Protein AF-A0A9X0A174-F1 (afdb_monomer)

Mean predicted aligned error: 11.84 Å

Nearest PDB structures (foldseek):
  7rtb-assembly1_R  TM=4.166E-01  e=1.208E+00  Homo sapiens

Solvent-accessible surface area (backbone atoms only — not comparable to full-atom values): 18501 Å² total; per-residue (Å²): 144,81,82,88,67,67,89,50,39,83,70,36,66,64,56,61,76,60,76,81,67,66,92,64,98,69,91,59,95,66,83,61,42,82,34,58,62,57,15,48,52,21,49,54,46,20,55,49,29,51,53,52,31,51,48,39,60,76,61,50,32,51,47,72,57,94,90,41,78,48,75,48,84,65,56,46,41,62,44,53,37,50,22,28,52,37,47,24,53,41,20,51,50,47,19,45,64,37,36,63,60,82,90,82,51,82,68,46,61,60,49,50,53,54,47,53,51,52,49,53,52,36,49,50,49,29,50,45,26,46,35,50,27,45,48,46,45,44,72,44,42,41,61,14,71,66,57,49,50,53,55,52,51,54,70,76,51,75,95,74,72,86,78,58,55,62,59,54,48,50,51,53,52,50,52,56,52,50,56,50,48,52,52,49,54,45,51,50,40,51,52,45,53,53,48,50,61,72,43,64,86,44,75,89,61,47,59,70,50,52,54,49,37,50,52,46,52,51,54,50,51,49,52,38,52,51,42,46,50,56,51,53,69,53,78,51,83,61,23,68,50,73,66,42,36,51,40,50,47,51,22,53,61,41,35,51,59,52,71,53,54,64,65,54,42,38,58,73,73,42,72,85,66,72,56,96,64,72,100,48,49,72,57,46,54,26,49,55,35,42,51,62,19,54,53,34,50,51,49,35,51,52,52,52,44,53,52,51,48,49,53,53,53,51,50,53,55,49,52,52,51,52,49,53,52,53,54,50,54,58,58,62,78,75,111

Foldseek 3Di:
DQDDDCVCVLVCLLVLLDPPPPPDDDPDVVPFFSQVLQLVLLVVLLVVLVVLLVCCVPPQQWFQAPNDTDGDLLSGQVLVSQLSVLSNVLSVLRSCVRRGDDDDDPVRSVVSLVSVLVNLLSLLSNLLSLLVSLLSQCLRFAAAPVRVVVVVVVVVDDDDDDPCVVVVCVSVVVSVVSNVVSVVLSVVLNVLSVVLVVCVVPRVVNVVSVVVSLVSSVVSLVSSVVSLVSLQPRPRPNHQDNLLSVLSNVLSVLLVLQSDRSCCQSRPPDPPDDPPDDSAGVNSVSSSSNNVSSVSVSVSSVSSSVSVNVSVNVVVVVVVVVVVVVVVVVVVVVD

Secondary structure (DSSP, 8-state):
------TTHHHHHHHTT-----SS----S-TT-SSHHHHHHHHHHHHHHHHHHHHHHHHSS-EEETTEEE--TTT--HHHHHHHHHHHHHHHHHHHHHH------THHHHHHHHHHHHHHHHHHHHHHHHHHHHHHIIIIISS-HHHHHHHHHHHHS----TTSHHHHHHHHHHHHHHHHHHHHHHHHHHHHHHHHHHTTT-GGGHHHHHHHHHHHHHHHHHHHHHHHHHHHH---TTSS-HHHHHHHHHHHHHHHHHHS-HHHIIIII-SS---SSSS--HHHHHHHTHHHHHHHHHHHHHHHHHHHHHHHHHHHHHHHHHHHHHHHHHHHTT-

pLDDT: mean 73.86, std 18.65, range [32.16, 97.12]

Organism: NCBI:txid174260

Sequence (335 aa):
MCCTNLSDFVANLHALNGNCSTSGNHTSKLGYLNHPVTSIIYIVTAVLCILLSLVTHFKYNSVTVLNLRVRSNVISNVAWIAYLVVLVLRSTLGAVIYGITQANDRNHQVRLTVYFIADGVLKSLEILCLSLALYHQWRYRSAGFIQQEINSFNSGEYSVSGSEYGVLIARQLMSYKAAALFVTQFILAMLFLTLLEALHVKEKTLEPLYWTYMGLLWTQSITAIVWVILIATNKNEDGPTLVTKLLLVVGVVITLPGDIPSFVWSSCITSHKCIPWYYLTYYDLALFLSIPSVIIFFLVLRTEFLRLDQEAQYSVLGGEVDSLFSIHSQSTEHS

Structure (mmCIF, N/CA/C/O backbone):
data_AF-A0A9X0A174-F1
#
_entry.id   AF-A0A9X0A174-F1
#
loop_
_atom_site.group_PDB
_atom_site.id
_atom_site.type_symbol
_atom_site.label_atom_id
_atom_site.label_alt_id
_atom_site.label_comp_id
_atom_site.label_asym_id
_atom_site.label_entity_id
_atom_site.label_seq_id
_atom_site.pdbx_PDB_ins_code
_atom_site.Cartn_x
_atom_site.Cartn_y
_atom_site.Cartn_z
_atom_site.occupancy
_atom_site.B_iso_or_equiv
_atom_site.auth_seq_id
_atom_site.auth_comp_id
_atom_site.auth_asym_id
_atom_site.auth_atom_id
_atom_site.pdbx_PDB_model_num
ATOM 1 N N . MET A 1 1 ? 4.805 19.149 -23.439 1.00 32.19 1 MET A N 1
ATOM 2 C CA . MET A 1 1 ? 5.375 18.246 -24.461 1.00 32.19 1 MET A CA 1
ATOM 3 C C . MET A 1 1 ? 6.821 17.945 -24.072 1.00 32.19 1 MET A C 1
ATOM 5 O O . MET A 1 1 ? 7.694 18.684 -24.494 1.00 32.19 1 MET A O 1
ATOM 9 N N . CYS A 1 2 ? 7.076 16.946 -23.215 1.00 35.91 2 CYS A N 1
ATOM 10 C CA . CYS A 1 2 ? 8.447 16.573 -22.799 1.00 35.91 2 CYS A CA 1
ATOM 11 C C . CYS A 1 2 ? 8.736 15.058 -22.867 1.00 35.91 2 CYS A C 1
ATOM 13 O O . CYS A 1 2 ? 9.807 14.633 -22.456 1.00 35.91 2 CYS A O 1
ATOM 15 N N . CYS A 1 3 ? 7.826 14.231 -23.391 1.00 43.22 3 CYS A N 1
ATOM 16 C CA . CYS A 1 3 ? 8.009 12.776 -23.457 1.00 43.22 3 CYS A CA 1
ATOM 17 C C . CYS A 1 3 ? 7.463 12.266 -24.795 1.00 43.22 3 CYS A C 1
ATOM 19 O O . CYS A 1 3 ? 6.278 11.975 -24.872 1.00 43.22 3 CYS A O 1
ATOM 21 N N . THR A 1 4 ? 8.266 12.251 -25.864 1.00 40.81 4 THR A N 1
ATOM 22 C CA . THR A 1 4 ? 7.774 11.873 -27.209 1.00 40.81 4 THR A CA 1
ATOM 23 C C . THR A 1 4 ? 8.486 10.687 -27.850 1.00 40.81 4 THR A C 1
ATOM 25 O O . THR A 1 4 ? 8.166 10.376 -28.986 1.00 40.81 4 THR A O 1
ATOM 28 N N . ASN A 1 5 ? 9.422 10.004 -27.181 1.00 42.72 5 ASN A N 1
ATOM 29 C CA . ASN A 1 5 ? 10.023 8.790 -27.745 1.00 42.72 5 ASN A CA 1
ATOM 30 C C . ASN A 1 5 ? 10.115 7.670 -26.709 1.00 42.72 5 ASN A C 1
ATOM 32 O O . ASN A 1 5 ? 11.017 7.634 -25.876 1.00 42.72 5 ASN A O 1
ATOM 36 N N . LEU A 1 6 ? 9.159 6.742 -26.796 1.00 46.31 6 LEU A N 1
ATOM 37 C CA . LEU A 1 6 ? 9.111 5.510 -26.012 1.00 46.31 6 LEU A CA 1
ATOM 38 C C . LEU A 1 6 ? 9.937 4.366 -26.647 1.00 46.31 6 LEU A C 1
ATOM 40 O O . LEU A 1 6 ? 10.131 3.335 -26.020 1.00 46.31 6 LEU A O 1
ATOM 44 N N . SER A 1 7 ? 10.455 4.506 -27.871 1.00 40.47 7 SER A N 1
ATOM 45 C CA . SER A 1 7 ? 11.359 3.500 -28.472 1.00 40.47 7 SER A CA 1
ATOM 46 C C . SER A 1 7 ? 12.681 3.378 -27.700 1.00 40.47 7 SER A C 1
ATOM 48 O O . SER A 1 7 ? 13.276 2.309 -27.605 1.00 40.47 7 SER A O 1
ATOM 50 N N . ASP A 1 8 ? 13.074 4.461 -27.038 1.00 43.66 8 ASP A N 1
ATOM 51 C CA . ASP A 1 8 ? 14.192 4.526 -26.107 1.00 43.66 8 ASP A CA 1
ATOM 52 C C . ASP A 1 8 ? 13.830 4.038 -24.690 1.00 43.66 8 ASP A C 1
ATOM 54 O O . ASP A 1 8 ? 14.698 3.936 -23.837 1.00 43.66 8 ASP A O 1
ATOM 58 N N . PHE A 1 9 ? 12.567 3.722 -24.393 1.00 47.16 9 PHE A N 1
ATOM 59 C CA . PHE A 1 9 ? 12.037 3.552 -23.031 1.00 47.16 9 PHE A CA 1
ATOM 60 C C . PHE A 1 9 ? 12.576 2.339 -22.276 1.00 47.16 9 PHE A C 1
ATOM 62 O O . PHE A 1 9 ? 12.918 2.469 -21.108 1.00 47.16 9 PHE A O 1
ATOM 69 N N . VAL A 1 10 ? 12.691 1.171 -22.914 1.00 44.28 10 VAL A N 1
ATOM 70 C CA . VAL A 1 10 ? 13.229 -0.036 -22.251 1.00 44.28 10 VAL A CA 1
ATOM 71 C C . VAL A 1 10 ? 14.751 0.063 -22.088 1.00 44.28 10 VAL A C 1
ATOM 73 O O . VAL A 1 10 ? 15.296 -0.405 -21.092 1.00 44.28 10 VAL A O 1
ATOM 76 N N . ALA A 1 11 ? 15.435 0.730 -23.024 1.00 38.69 11 ALA A N 1
ATOM 77 C CA . ALA A 1 11 ? 16.868 1.012 -22.935 1.00 38.69 11 ALA A CA 1
ATOM 78 C C . ALA A 1 11 ? 17.185 2.142 -21.928 1.00 38.69 11 ALA A C 1
ATOM 80 O O . ALA A 1 11 ? 18.190 2.075 -21.220 1.00 38.69 11 ALA A O 1
ATOM 81 N N . ASN A 1 12 ? 16.303 3.139 -21.800 1.00 42.62 12 ASN A N 1
ATOM 82 C CA . ASN A 1 12 ? 16.475 4.312 -20.941 1.00 42.62 12 ASN A CA 1
ATOM 83 C C . ASN A 1 12 ? 15.814 4.202 -19.564 1.00 42.62 12 ASN A C 1
ATOM 85 O O . ASN A 1 12 ? 16.166 5.000 -18.700 1.00 42.62 12 ASN A O 1
ATOM 89 N N . LEU A 1 13 ? 14.935 3.225 -19.293 1.00 42.50 13 LEU A N 1
ATOM 90 C CA . LEU A 1 13 ? 14.349 3.030 -17.954 1.00 42.50 13 LEU A CA 1
ATOM 91 C C . LEU A 1 13 ? 15.436 2.874 -16.875 1.00 42.50 13 LEU A C 1
ATOM 93 O O . LEU A 1 13 ? 15.251 3.304 -15.739 1.00 42.50 13 LEU A O 1
ATOM 97 N N . HIS A 1 14 ? 16.580 2.300 -17.264 1.00 43.19 14 HIS A N 1
ATOM 98 C CA . HIS A 1 14 ? 17.775 2.179 -16.431 1.00 43.19 14 HIS A CA 1
ATOM 99 C C . HIS A 1 14 ? 18.831 3.259 -16.702 1.00 43.19 14 HIS A C 1
ATOM 101 O O . HIS A 1 14 ? 19.464 3.716 -15.754 1.00 43.19 14 HIS A O 1
ATOM 107 N N . ALA A 1 15 ? 18.993 3.745 -17.940 1.00 39.00 15 ALA A N 1
ATOM 108 C CA . ALA A 1 15 ? 19.939 4.835 -18.220 1.00 39.00 15 ALA A CA 1
ATOM 109 C C . ALA A 1 15 ? 19.538 6.173 -17.553 1.00 39.00 15 ALA A C 1
ATOM 111 O O . ALA A 1 15 ? 20.398 7.002 -17.251 1.00 39.00 15 ALA A O 1
ATOM 112 N N . LEU A 1 16 ? 18.244 6.378 -17.272 1.00 41.28 16 LEU A N 1
ATOM 113 C CA . LEU A 1 16 ? 17.703 7.606 -16.678 1.00 41.28 16 LEU A CA 1
ATOM 114 C C . LEU A 1 16 ? 17.794 7.675 -15.148 1.00 41.28 16 LEU A C 1
ATOM 116 O O . LEU A 1 16 ? 17.527 8.744 -14.600 1.00 41.28 16 LEU A O 1
ATOM 120 N N . ASN A 1 17 ? 18.200 6.601 -14.458 1.00 42.25 17 ASN A N 1
ATOM 121 C CA . ASN A 1 17 ? 18.399 6.630 -13.001 1.00 42.25 17 ASN A CA 1
ATOM 122 C C . ASN A 1 17 ? 19.854 6.894 -12.575 1.00 42.25 17 ASN A C 1
ATOM 124 O O . ASN A 1 17 ? 20.214 6.710 -11.416 1.00 42.25 17 ASN A O 1
ATOM 128 N N . GLY A 1 18 ? 20.686 7.383 -13.499 1.00 41.22 18 GLY A N 1
ATOM 129 C CA . GLY A 1 18 ? 21.928 8.065 -13.158 1.00 41.22 18 GLY A CA 1
ATOM 130 C C . GLY A 1 18 ? 23.154 7.529 -13.877 1.00 41.22 18 GLY A C 1
ATOM 131 O O . GLY A 1 18 ? 23.887 6.719 -13.330 1.00 41.22 18 GLY A O 1
ATOM 132 N N . ASN A 1 19 ? 23.491 8.144 -15.008 1.00 39.69 19 ASN A N 1
ATOM 133 C CA . ASN A 1 19 ? 24.891 8.471 -15.260 1.00 39.69 19 ASN A CA 1
ATOM 134 C C . ASN A 1 19 ? 25.166 9.878 -14.713 1.00 39.69 19 ASN A C 1
ATOM 136 O O . ASN A 1 19 ? 25.443 10.811 -15.459 1.00 39.69 19 ASN A O 1
ATOM 140 N N . CYS A 1 20 ? 25.157 10.022 -13.384 1.00 44.56 20 CYS A N 1
ATOM 141 C CA . CYS A 1 20 ? 25.969 11.053 -12.728 1.00 44.56 20 CYS A CA 1
ATOM 142 C C . CYS A 1 20 ? 27.412 10.511 -12.598 1.00 44.56 20 CYS A C 1
ATOM 144 O O . CYS A 1 20 ? 28.022 10.581 -11.536 1.00 44.56 20 CYS A O 1
ATOM 146 N N . SER A 1 21 ? 27.946 9.891 -13.659 1.00 37.31 21 SER A N 1
ATOM 147 C CA . SER A 1 21 ? 29.357 9.527 -13.718 1.00 37.31 21 SER A CA 1
ATOM 148 C C . SER A 1 21 ? 30.107 10.810 -14.026 1.00 37.31 21 SER A C 1
ATOM 150 O O . SER A 1 21 ? 30.134 11.265 -15.169 1.00 37.31 21 SER A O 1
ATOM 152 N N . THR A 1 22 ? 30.707 11.417 -13.005 1.00 36.69 22 THR A N 1
ATOM 153 C CA . THR A 1 22 ? 31.782 12.379 -13.226 1.00 36.69 22 THR A CA 1
ATOM 154 C C . THR A 1 22 ? 32.778 11.748 -14.188 1.00 36.69 22 THR A C 1
ATOM 156 O O . THR A 1 22 ? 33.306 10.669 -13.923 1.00 36.69 22 THR A O 1
ATOM 159 N N . SER A 1 23 ? 33.001 12.411 -15.320 1.00 36.34 23 SER A N 1
ATOM 160 C CA . SER A 1 23 ? 34.174 12.216 -16.165 1.00 36.34 23 SER A CA 1
ATOM 161 C C . SER A 1 23 ? 35.418 12.223 -15.271 1.00 36.34 23 SER A C 1
ATOM 163 O O . SER A 1 23 ? 35.882 13.285 -14.863 1.00 36.34 23 SER A O 1
ATOM 165 N N . GLY A 1 24 ? 35.919 11.048 -14.902 1.00 34.34 24 GLY A N 1
ATOM 166 C CA . GLY A 1 24 ? 37.023 10.932 -13.960 1.00 34.34 24 GLY A CA 1
ATOM 167 C C . GLY A 1 24 ? 37.223 9.497 -13.507 1.00 34.34 24 GLY A C 1
ATOM 168 O O . GLY A 1 24 ? 36.526 9.015 -12.621 1.00 34.34 24 GLY A O 1
ATOM 169 N N . ASN A 1 25 ? 38.189 8.835 -14.139 1.00 36.06 25 ASN A N 1
ATOM 170 C CA . ASN A 1 25 ? 38.767 7.544 -13.778 1.00 36.06 25 ASN A CA 1
ATOM 171 C C . ASN A 1 25 ? 38.838 7.298 -12.261 1.00 36.06 25 ASN A C 1
ATOM 173 O O . ASN A 1 25 ? 39.837 7.632 -11.636 1.00 36.06 25 ASN A O 1
ATOM 177 N N . HIS A 1 26 ? 37.846 6.627 -11.682 1.00 33.12 26 HIS A N 1
ATOM 178 C CA . HIS A 1 26 ? 38.022 5.892 -10.434 1.00 33.12 26 HIS A CA 1
ATOM 179 C C . HIS A 1 26 ? 37.164 4.631 -10.455 1.00 33.12 26 HIS A C 1
ATOM 181 O O . HIS A 1 26 ? 36.012 4.598 -10.028 1.00 33.12 26 HIS A O 1
ATOM 187 N N . THR A 1 27 ? 37.787 3.556 -10.933 1.00 38.06 27 THR A N 1
ATOM 188 C CA . THR A 1 27 ? 37.416 2.171 -10.652 1.00 38.06 27 THR A CA 1
ATOM 189 C C . THR A 1 27 ? 37.508 1.930 -9.144 1.00 38.06 27 THR A C 1
ATOM 191 O O . THR A 1 27 ? 38.526 1.458 -8.632 1.00 38.06 27 THR A O 1
ATOM 194 N N . SER A 1 28 ? 36.464 2.289 -8.402 1.00 33.12 28 SER A N 1
ATOM 195 C CA . SER A 1 28 ? 36.278 1.768 -7.053 1.00 33.12 28 SER A CA 1
ATOM 196 C C . SER A 1 28 ? 35.758 0.332 -7.169 1.00 33.12 28 SER A C 1
ATOM 198 O O . SER A 1 28 ? 34.896 0.024 -7.988 1.00 33.12 28 SER A O 1
ATOM 200 N N . LYS A 1 29 ? 36.328 -0.578 -6.371 1.00 34.81 29 LYS A N 1
ATOM 201 C CA . LYS A 1 29 ? 36.049 -2.028 -6.320 1.00 34.81 29 LYS A CA 1
ATOM 202 C C . LYS A 1 29 ? 34.612 -2.395 -5.876 1.00 34.81 29 LYS A C 1
ATOM 204 O O . LYS A 1 29 ? 34.388 -3.495 -5.387 1.00 34.81 29 LYS A O 1
ATOM 209 N N . LEU A 1 30 ? 33.633 -1.514 -6.079 1.00 36.25 30 LEU A N 1
ATOM 210 C CA . LEU A 1 30 ? 32.194 -1.774 -5.960 1.00 36.25 30 LEU A CA 1
ATOM 211 C C . LEU A 1 30 ? 31.569 -2.078 -7.343 1.00 36.25 30 LEU A C 1
ATOM 213 O O . LEU A 1 30 ? 30.409 -1.780 -7.602 1.00 36.25 30 LEU A O 1
ATOM 217 N N . GLY A 1 31 ? 32.365 -2.635 -8.261 1.00 32.16 31 GLY A N 1
ATOM 218 C CA . GLY A 1 31 ? 32.097 -2.724 -9.703 1.00 32.16 31 GLY A CA 1
ATOM 219 C C . GLY A 1 31 ? 31.071 -3.768 -10.162 1.00 32.16 31 GLY A C 1
ATOM 220 O O . GLY A 1 31 ? 31.235 -4.314 -11.247 1.00 32.16 31 GLY A O 1
ATOM 221 N N . TYR A 1 32 ? 30.043 -4.064 -9.363 1.00 42.66 32 TYR A N 1
ATOM 222 C CA . TYR A 1 32 ? 28.965 -4.996 -9.742 1.00 42.66 32 TYR A CA 1
ATOM 223 C C . TYR A 1 32 ? 27.544 -4.431 -9.573 1.00 42.66 32 TYR A C 1
ATOM 225 O O . TYR A 1 32 ? 26.597 -5.053 -10.045 1.00 42.66 32 TYR A O 1
ATOM 233 N N . LEU A 1 33 ? 27.385 -3.267 -8.931 1.00 47.62 33 LEU A N 1
ATOM 234 C CA . LEU A 1 33 ? 26.088 -2.655 -8.628 1.00 47.62 33 LEU A CA 1
ATOM 235 C C . LEU A 1 33 ? 25.933 -1.341 -9.404 1.00 47.62 33 LEU A C 1
ATOM 237 O O . LEU A 1 33 ? 26.646 -0.384 -9.116 1.00 47.62 33 LEU A O 1
ATOM 241 N N . ASN A 1 34 ? 24.992 -1.278 -10.352 1.00 59.12 34 ASN A N 1
ATOM 242 C CA . ASN A 1 34 ? 24.745 -0.065 -11.149 1.00 59.12 34 ASN A CA 1
ATOM 243 C C . ASN A 1 34 ? 24.043 1.042 -10.336 1.00 59.12 34 ASN A C 1
ATOM 245 O O . ASN A 1 34 ? 24.332 2.217 -10.537 1.00 59.12 34 ASN A O 1
ATOM 249 N N . HIS A 1 35 ? 23.184 0.678 -9.372 1.00 70.69 35 HIS A N 1
ATOM 250 C CA . HIS A 1 35 ? 22.508 1.625 -8.472 1.00 70.69 35 HIS A CA 1
ATOM 251 C C . HIS A 1 35 ? 22.541 1.122 -7.017 1.00 70.69 35 HIS A C 1
ATOM 253 O O . HIS A 1 35 ? 21.543 0.600 -6.505 1.00 70.69 35 HIS A O 1
ATOM 259 N N . PRO A 1 36 ? 23.692 1.244 -6.324 1.00 76.62 36 PRO A N 1
ATOM 260 C CA . PRO A 1 36 ? 23.869 0.664 -4.994 1.00 76.62 36 PRO A CA 1
ATOM 261 C C . PRO A 1 36 ? 22.925 1.286 -3.958 1.00 76.62 36 PRO A C 1
ATOM 263 O O . PRO A 1 36 ? 22.399 0.568 -3.114 1.00 76.62 36 PRO A O 1
ATOM 266 N N . VAL A 1 37 ? 22.654 2.593 -4.043 1.00 83.94 37 VAL A N 1
ATOM 267 C CA . VAL A 1 37 ? 21.775 3.304 -3.098 1.00 83.94 37 VAL A CA 1
ATOM 268 C C . VAL A 1 37 ? 20.338 2.792 -3.199 1.00 83.94 37 VAL A C 1
ATOM 270 O O . VAL A 1 37 ? 19.773 2.353 -2.199 1.00 83.94 37 VAL A O 1
ATOM 273 N N . THR A 1 38 ? 19.776 2.765 -4.408 1.00 84.44 38 THR A N 1
ATOM 274 C CA . THR A 1 38 ? 18.419 2.269 -4.667 1.00 84.44 38 THR A CA 1
ATOM 275 C C . THR A 1 38 ? 18.259 0.816 -4.213 1.00 84.44 38 THR A C 1
ATOM 277 O O . THR A 1 38 ? 17.292 0.478 -3.531 1.00 84.44 38 THR A O 1
ATOM 280 N N . SER A 1 39 ? 19.233 -0.047 -4.533 1.00 86.69 39 SER A N 1
ATOM 281 C CA . SER A 1 39 ? 19.221 -1.454 -4.112 1.00 86.69 39 SER A CA 1
ATOM 282 C C . SER A 1 39 ? 19.261 -1.595 -2.583 1.00 86.69 39 SER A C 1
ATOM 284 O O . SER A 1 39 ? 18.473 -2.354 -2.018 1.00 86.69 39 SER A O 1
ATOM 286 N N . ILE A 1 40 ? 20.095 -0.809 -1.888 1.00 89.62 40 ILE A N 1
ATOM 287 C CA . ILE A 1 40 ? 20.158 -0.799 -0.417 1.00 89.62 40 ILE A CA 1
ATOM 288 C C . ILE A 1 40 ? 18.821 -0.364 0.195 1.00 89.62 40 ILE A C 1
ATOM 290 O O . ILE A 1 40 ? 18.356 -1.018 1.129 1.00 89.62 40 ILE A O 1
ATOM 294 N N . ILE A 1 41 ? 18.179 0.689 -0.326 1.00 91.56 41 ILE A N 1
ATOM 295 C CA . ILE A 1 41 ? 16.866 1.150 0.167 1.00 91.56 41 ILE A CA 1
ATOM 296 C C . ILE A 1 41 ? 15.837 0.016 0.075 1.00 91.56 41 ILE A C 1
ATOM 298 O O . ILE A 1 41 ? 15.116 -0.246 1.041 1.00 91.56 41 ILE A O 1
ATOM 302 N N . TYR A 1 42 ? 15.809 -0.706 -1.045 1.00 92.88 42 TYR A N 1
ATOM 303 C CA . TYR A 1 42 ? 14.924 -1.854 -1.224 1.00 92.88 42 TYR A CA 1
ATOM 304 C C . TYR A 1 42 ? 15.241 -3.014 -0.269 1.00 92.88 42 TYR A C 1
ATOM 306 O O . TYR A 1 42 ? 14.321 -3.580 0.322 1.00 92.88 42 TYR A O 1
ATOM 314 N N . ILE A 1 43 ? 16.518 -3.345 -0.051 1.00 93.88 43 ILE A N 1
ATOM 315 C CA . ILE A 1 43 ? 16.921 -4.384 0.914 1.00 93.88 43 ILE A CA 1
ATOM 316 C C . ILE A 1 43 ? 16.463 -4.011 2.328 1.00 93.88 43 ILE A C 1
ATOM 318 O O . ILE A 1 43 ? 15.848 -4.829 3.014 1.00 93.88 43 ILE A O 1
ATOM 322 N N . VAL A 1 44 ? 16.720 -2.773 2.757 1.00 95.62 44 VAL A N 1
ATOM 323 C CA . VAL A 1 44 ? 16.311 -2.274 4.080 1.00 95.62 44 VAL A CA 1
ATOM 324 C C . VAL A 1 44 ? 14.792 -2.324 4.228 1.00 95.62 44 VAL A C 1
ATOM 326 O O . VAL A 1 44 ? 14.290 -2.802 5.246 1.00 95.62 44 VAL A O 1
ATOM 329 N N . THR A 1 45 ? 14.056 -1.902 3.198 1.00 95.25 45 THR A N 1
ATOM 330 C CA . THR A 1 45 ? 12.587 -1.935 3.189 1.00 95.25 45 THR A CA 1
ATOM 331 C C . THR A 1 45 ? 12.059 -3.367 3.281 1.00 95.25 45 THR A C 1
ATOM 333 O O . THR A 1 45 ? 11.160 -3.632 4.079 1.00 95.25 45 THR A O 1
ATOM 336 N N . ALA A 1 46 ? 12.650 -4.315 2.546 1.00 96.38 46 ALA A N 1
ATOM 337 C CA . ALA A 1 46 ? 12.272 -5.727 2.603 1.00 96.38 46 ALA A CA 1
ATOM 338 C C . ALA A 1 46 ? 12.490 -6.317 4.006 1.00 96.38 46 ALA A C 1
ATOM 340 O O . ALA A 1 46 ? 11.577 -6.919 4.570 1.00 96.38 46 ALA A O 1
ATOM 341 N N . VAL A 1 47 ? 13.670 -6.101 4.600 1.00 97.06 47 VAL A N 1
ATOM 342 C CA . VAL A 1 47 ? 13.988 -6.583 5.955 1.00 97.06 47 VAL A CA 1
ATOM 343 C C . VAL A 1 47 ? 13.029 -5.985 6.984 1.00 97.06 47 VAL A C 1
ATOM 345 O O . VAL A 1 47 ? 12.483 -6.715 7.813 1.00 97.06 47 VAL A O 1
ATOM 348 N N . LEU A 1 48 ? 12.768 -4.677 6.902 1.00 97.12 48 LEU A N 1
ATOM 349 C CA . LEU A 1 48 ? 11.814 -4.001 7.776 1.00 97.12 48 LEU A CA 1
ATOM 350 C C . LEU A 1 48 ? 10.411 -4.611 7.649 1.00 97.12 48 LEU A C 1
ATOM 352 O O . LEU A 1 48 ? 9.800 -4.951 8.659 1.00 97.12 48 LEU A O 1
ATOM 356 N N . CYS A 1 49 ? 9.915 -4.812 6.428 1.00 96.69 49 CYS A N 1
ATOM 357 C CA . CYS A 1 49 ? 8.587 -5.382 6.202 1.00 96.69 49 CYS A CA 1
ATOM 358 C C . CYS A 1 49 ? 8.477 -6.830 6.699 1.00 96.69 49 CYS A C 1
ATOM 360 O O . CYS A 1 49 ? 7.445 -7.185 7.265 1.00 96.69 49 CYS A O 1
ATOM 362 N N . ILE A 1 50 ? 9.531 -7.649 6.569 1.00 96.69 50 ILE A N 1
ATOM 363 C CA . ILE A 1 50 ? 9.570 -9.006 7.144 1.00 96.69 50 ILE A CA 1
ATOM 364 C C . ILE A 1 50 ? 9.420 -8.935 8.665 1.00 96.69 50 ILE A C 1
ATOM 366 O O . ILE A 1 50 ? 8.545 -9.594 9.227 1.00 96.69 50 ILE A O 1
ATOM 370 N N . LEU A 1 51 ? 10.238 -8.116 9.333 1.00 96.88 51 LEU A N 1
ATOM 371 C CA . LEU A 1 51 ? 10.203 -7.984 10.790 1.00 96.88 51 LEU A CA 1
ATOM 372 C C . LEU A 1 51 ? 8.830 -7.504 11.273 1.00 96.88 51 LEU A C 1
ATOM 374 O O . LEU A 1 51 ? 8.247 -8.106 12.175 1.00 96.88 51 LEU A O 1
ATOM 378 N N . LEU A 1 52 ? 8.278 -6.464 10.646 1.00 96.00 52 LEU A N 1
ATOM 379 C CA . LEU A 1 52 ? 6.972 -5.921 11.018 1.00 96.00 52 LEU A CA 1
ATOM 380 C C . LEU A 1 52 ? 5.834 -6.898 10.709 1.00 96.00 52 LEU A C 1
ATOM 382 O O . LEU A 1 52 ? 4.895 -6.993 11.499 1.00 96.00 52 LEU A O 1
ATOM 386 N N . SER A 1 53 ? 5.927 -7.661 9.618 1.00 95.12 53 SER A N 1
ATOM 387 C CA . SER A 1 53 ? 4.951 -8.698 9.266 1.00 95.12 53 SER A CA 1
ATOM 388 C C . SER A 1 53 ? 4.942 -9.831 10.296 1.00 95.12 53 SER A C 1
ATOM 390 O O . SER A 1 53 ? 3.877 -10.194 10.801 1.00 95.12 53 SER A O 1
ATOM 392 N N . LEU A 1 54 ? 6.120 -10.319 10.708 1.00 94.69 54 LEU A N 1
ATOM 393 C CA . LEU A 1 54 ? 6.254 -11.334 11.760 1.00 94.69 54 LEU A CA 1
ATOM 394 C C . LEU A 1 54 ? 5.717 -10.830 13.102 1.00 94.69 54 LEU A C 1
ATOM 396 O O . LEU A 1 54 ? 4.918 -11.512 13.745 1.00 94.69 54 LEU A O 1
ATOM 400 N N . VAL A 1 55 ? 6.097 -9.616 13.512 1.00 95.38 55 VAL A N 1
ATOM 401 C CA . VAL A 1 55 ? 5.590 -9.003 14.748 1.00 95.38 55 VAL A CA 1
ATOM 402 C C . VAL A 1 55 ? 4.068 -8.848 14.690 1.00 95.38 55 VAL A C 1
ATOM 404 O O . VAL A 1 55 ? 3.377 -9.194 15.649 1.00 95.38 55 VAL A O 1
ATOM 407 N N . THR A 1 56 ? 3.525 -8.397 13.559 1.00 92.94 56 THR A N 1
ATOM 408 C CA . THR A 1 56 ? 2.076 -8.268 13.356 1.00 92.94 56 THR A CA 1
ATOM 409 C C . THR A 1 56 ? 1.374 -9.616 13.468 1.00 92.94 56 THR A C 1
ATOM 411 O O . THR A 1 56 ? 0.382 -9.730 14.184 1.00 92.94 56 THR A O 1
ATOM 414 N N . HIS A 1 57 ? 1.914 -10.653 12.830 1.00 91.81 57 HIS A N 1
ATOM 415 C CA . HIS A 1 57 ? 1.337 -11.991 12.845 1.00 91.81 57 HIS A CA 1
ATOM 416 C C . HIS A 1 57 ? 1.341 -12.624 14.241 1.00 91.81 57 HIS A C 1
ATOM 418 O O . HIS A 1 57 ? 0.323 -13.163 14.677 1.00 91.81 57 HIS A O 1
ATOM 424 N N . PHE A 1 58 ? 2.469 -12.558 14.952 1.00 89.31 58 PHE A N 1
ATOM 425 C CA . PHE A 1 58 ? 2.620 -13.247 16.233 1.00 89.31 58 PHE A CA 1
ATOM 426 C C . PHE A 1 58 ? 2.027 -12.479 17.412 1.00 89.31 58 PHE A C 1
ATOM 428 O O . PHE A 1 58 ? 1.473 -13.105 18.317 1.00 89.31 58 PHE A O 1
ATOM 435 N N . LYS A 1 59 ? 2.142 -11.146 17.416 1.00 89.75 59 LYS A N 1
ATOM 436 C CA . LYS A 1 59 ? 1.759 -10.310 18.561 1.00 89.75 59 LYS A CA 1
ATOM 437 C C . LYS A 1 59 ? 0.427 -9.597 18.371 1.00 89.75 59 LYS A C 1
ATOM 439 O O . LYS A 1 59 ? -0.326 -9.483 19.327 1.00 89.75 59 LYS A O 1
ATOM 444 N N . TYR A 1 60 ? 0.141 -9.124 17.160 1.00 88.06 60 TYR A N 1
ATOM 445 C CA . TYR A 1 60 ? -0.975 -8.209 16.909 1.00 88.06 60 TYR A CA 1
ATOM 446 C C . TYR A 1 60 ? -2.128 -8.838 16.116 1.00 88.06 60 TYR A C 1
ATOM 448 O O . TYR A 1 60 ? -3.028 -8.129 15.689 1.00 88.06 60 TYR A O 1
ATOM 456 N N . ASN A 1 61 ? -2.140 -10.155 15.897 1.00 86.88 61 ASN A N 1
ATOM 457 C CA . ASN A 1 61 ? -3.201 -10.823 15.128 1.00 86.88 61 ASN A CA 1
ATOM 458 C C . ASN A 1 61 ? -4.215 -11.591 15.996 1.00 86.88 61 ASN A C 1
ATOM 460 O O . ASN A 1 61 ? -5.108 -12.260 15.479 1.00 86.88 61 ASN A O 1
ATOM 464 N N . SER A 1 62 ? -4.061 -11.559 17.316 1.00 83.12 62 SER A N 1
ATOM 465 C CA . SER A 1 62 ? -4.985 -12.201 18.250 1.00 83.12 62 SER A CA 1
ATOM 466 C C . SER A 1 62 ? -4.887 -11.553 19.616 1.00 83.12 62 SER A C 1
ATOM 468 O O . SER A 1 62 ? -3.777 -11.242 20.048 1.00 83.12 62 SER A O 1
ATOM 470 N N . VAL A 1 63 ? -6.018 -11.439 20.300 1.00 79.62 63 VAL A N 1
ATOM 471 C CA . VAL A 1 63 ? -6.086 -10.998 21.693 1.00 79.62 63 VAL A CA 1
ATOM 472 C C . VAL A 1 63 ? -6.246 -12.228 22.586 1.00 79.62 63 VAL A C 1
ATOM 474 O O . VAL A 1 63 ? -6.887 -13.206 22.192 1.00 79.62 63 VAL A O 1
ATOM 477 N N . THR A 1 64 ? -5.637 -12.204 23.769 1.00 76.25 64 THR A N 1
ATOM 478 C CA . THR A 1 64 ? -5.827 -13.244 24.784 1.00 76.25 64 THR A CA 1
ATOM 479 C C . THR A 1 64 ? -6.691 -12.668 25.895 1.00 76.25 64 THR A C 1
ATOM 481 O O . THR A 1 64 ? -6.234 -11.789 26.619 1.00 76.25 64 THR A O 1
ATOM 484 N N . VAL A 1 65 ? -7.916 -13.169 26.043 1.00 70.94 65 VAL A N 1
ATOM 485 C CA . VAL A 1 65 ? -8.827 -12.789 27.132 1.00 70.94 65 VAL A CA 1
ATOM 486 C C . VAL A 1 65 ? -9.073 -14.023 27.990 1.00 70.94 65 VAL A C 1
ATOM 488 O O . VAL A 1 65 ? -9.377 -15.084 27.452 1.00 70.94 65 VAL A O 1
ATOM 491 N N . LEU A 1 66 ? -8.879 -13.918 29.310 1.00 69.38 66 LEU A N 1
ATOM 492 C CA . LEU A 1 66 ? -9.066 -15.030 30.259 1.00 69.38 66 LEU A CA 1
ATOM 493 C C . LEU A 1 66 ? -8.342 -16.329 29.840 1.00 69.38 66 LEU A C 1
ATOM 495 O O . LEU A 1 66 ? -8.886 -17.426 29.914 1.00 69.38 66 LEU A O 1
ATOM 499 N N . ASN A 1 67 ? -7.095 -16.202 29.371 1.00 74.94 67 ASN A N 1
ATOM 500 C CA . ASN A 1 67 ? -6.263 -17.314 28.886 1.00 74.94 67 ASN A CA 1
ATOM 501 C C . ASN A 1 67 ? -6.777 -18.021 27.607 1.00 74.94 67 ASN A C 1
ATOM 503 O O . ASN A 1 67 ? -6.168 -18.988 27.149 1.00 74.94 67 ASN A O 1
ATOM 507 N N . LEU A 1 68 ? -7.848 -17.515 26.986 1.00 71.19 68 LEU A N 1
ATOM 508 C CA . LEU A 1 68 ? -8.347 -17.957 25.688 1.00 71.19 68 LEU A CA 1
ATOM 509 C C . LEU A 1 68 ? -7.920 -16.973 24.598 1.00 71.19 68 LEU A C 1
ATOM 511 O O . LEU A 1 68 ? -8.079 -15.758 24.709 1.00 71.19 68 LEU A O 1
ATOM 515 N N . ARG A 1 69 ? -7.363 -17.506 23.509 1.00 72.00 69 ARG A N 1
ATOM 516 C CA . ARG A 1 69 ? -6.957 -16.704 22.354 1.00 72.00 69 ARG A CA 1
ATOM 517 C C . ARG A 1 69 ? -8.158 -16.493 21.434 1.00 72.00 69 ARG A C 1
ATOM 519 O O . ARG A 1 69 ? -8.568 -17.417 20.736 1.00 72.00 69 ARG A O 1
ATOM 526 N N . VAL A 1 70 ? -8.669 -15.269 21.386 1.00 73.12 70 VAL A N 1
ATOM 527 C CA . VAL A 1 70 ? -9.796 -14.882 20.532 1.00 73.12 70 VAL A CA 1
ATOM 528 C C . VAL A 1 70 ? -9.273 -14.273 19.228 1.00 73.12 70 VAL A C 1
ATOM 530 O O . VAL A 1 70 ? -8.388 -13.411 19.213 1.00 73.12 70 VAL A O 1
ATOM 533 N N . ARG A 1 71 ? -9.820 -14.742 18.101 1.00 74.00 71 ARG A N 1
ATOM 534 C CA . ARG A 1 71 ? -9.572 -14.203 16.756 1.00 74.00 71 ARG A CA 1
ATOM 535 C C . ARG A 1 71 ? -10.904 -13.814 16.125 1.00 74.00 71 ARG A C 1
ATOM 537 O O . ARG A 1 71 ? -11.561 -14.651 15.517 1.00 74.00 71 ARG A O 1
ATOM 544 N N . SER A 1 72 ? -11.293 -12.552 16.270 1.00 76.00 72 SER A N 1
ATOM 545 C CA . SER A 1 72 ? -12.463 -11.999 15.583 1.00 76.00 72 SER A CA 1
ATOM 546 C C . SER A 1 72 ? -12.055 -11.274 14.297 1.00 76.00 72 SER A C 1
ATOM 548 O O . SER A 1 72 ? -10.908 -10.842 14.137 1.00 76.00 72 SER A O 1
ATOM 550 N N . ASN A 1 73 ? -13.008 -11.093 13.377 1.00 75.31 73 ASN A N 1
ATOM 551 C CA . ASN A 1 73 ? -12.788 -10.316 12.152 1.00 75.31 73 ASN A CA 1
ATOM 552 C C . ASN A 1 73 ? -12.409 -8.853 12.438 1.00 75.31 73 ASN A C 1
ATOM 554 O O . ASN A 1 73 ? -11.738 -8.242 11.612 1.00 75.31 73 ASN A O 1
ATOM 558 N N . VAL A 1 74 ? -12.786 -8.315 13.603 1.00 75.75 74 VAL A N 1
ATOM 559 C CA . VAL A 1 74 ? -12.460 -6.948 14.048 1.00 75.75 74 VAL A CA 1
ATOM 560 C C . VAL A 1 74 ? -10.985 -6.827 14.445 1.00 75.75 74 VAL A C 1
ATOM 562 O O . VAL A 1 74 ? -10.299 -5.866 14.084 1.00 75.75 74 VAL A O 1
ATOM 565 N N . ILE A 1 75 ? -10.474 -7.850 15.135 1.00 80.12 75 ILE A N 1
ATOM 566 C CA . ILE A 1 75 ? -9.105 -7.908 15.668 1.00 80.12 75 ILE A CA 1
ATOM 567 C C . ILE A 1 75 ? -8.102 -8.367 14.599 1.00 80.12 75 ILE A C 1
ATOM 569 O O . ILE A 1 75 ? -6.936 -7.977 14.632 1.00 80.12 75 ILE A O 1
ATOM 573 N N . SER A 1 76 ? -8.549 -9.153 13.618 1.00 85.94 76 SER A N 1
ATOM 574 C CA . SER A 1 76 ? -7.704 -9.692 12.548 1.00 85.94 76 SER A CA 1
ATOM 575 C C . SER A 1 76 ? -6.923 -8.602 11.806 1.00 85.94 76 SER A C 1
ATOM 577 O O . SER A 1 76 ? -7.490 -7.619 11.333 1.00 85.94 76 SER A O 1
ATOM 579 N N . ASN A 1 77 ? -5.613 -8.807 11.666 1.00 89.75 77 ASN A N 1
ATOM 580 C CA . ASN A 1 77 ? -4.702 -7.942 10.913 1.00 89.75 77 ASN A CA 1
ATOM 581 C C . ASN A 1 77 ? -4.202 -8.613 9.620 1.00 89.75 77 ASN A C 1
ATOM 583 O O . ASN A 1 77 ? -3.195 -8.203 9.045 1.00 89.75 77 ASN A O 1
ATOM 587 N N . VAL A 1 78 ? -4.915 -9.633 9.128 1.00 90.75 78 VAL A N 1
ATOM 588 C CA . VAL A 1 78 ? -4.523 -10.422 7.945 1.00 90.75 78 VAL A CA 1
ATOM 589 C C . VAL A 1 78 ? -4.337 -9.560 6.692 1.00 90.75 78 VAL A C 1
ATOM 591 O O . VAL A 1 78 ? -3.378 -9.775 5.957 1.00 90.75 78 VAL A O 1
ATOM 594 N N . ALA A 1 79 ? -5.192 -8.559 6.460 1.00 90.81 79 ALA A N 1
ATOM 595 C CA . ALA A 1 79 ? -5.063 -7.675 5.298 1.00 90.81 79 ALA A CA 1
ATOM 596 C C . ALA A 1 79 ? -3.781 -6.818 5.348 1.00 90.81 79 ALA A C 1
ATOM 598 O O . ALA A 1 79 ? -3.095 -6.670 4.339 1.00 90.81 79 ALA A O 1
ATOM 599 N N . TRP A 1 80 ? -3.407 -6.329 6.536 1.00 94.31 80 TRP A N 1
ATOM 600 C CA . TRP A 1 80 ? -2.143 -5.617 6.747 1.00 94.31 80 TRP A CA 1
ATOM 601 C C . TRP A 1 80 ? -0.926 -6.533 6.589 1.00 94.31 80 TRP A C 1
ATOM 603 O O . TRP A 1 80 ? 0.068 -6.131 5.990 1.00 94.31 80 TRP A O 1
ATOM 613 N N . ILE A 1 81 ? -1.008 -7.779 7.070 1.00 93.69 81 ILE A N 1
ATOM 614 C CA . ILE A 1 81 ? 0.044 -8.787 6.861 1.00 93.69 81 ILE A CA 1
ATOM 615 C C . ILE A 1 81 ? 0.218 -9.062 5.363 1.00 93.69 81 ILE A C 1
ATOM 617 O O . ILE A 1 81 ? 1.346 -9.074 4.878 1.00 93.69 81 ILE A O 1
ATOM 621 N N . ALA A 1 82 ? -0.879 -9.234 4.619 1.00 94.25 82 ALA A N 1
ATOM 622 C CA . ALA A 1 82 ? -0.836 -9.445 3.174 1.00 94.25 82 ALA A CA 1
ATOM 623 C C . ALA A 1 82 ? -0.162 -8.268 2.450 1.00 94.25 82 ALA A C 1
ATOM 625 O O . ALA A 1 82 ? 0.730 -8.492 1.635 1.00 94.25 82 ALA A O 1
ATOM 626 N N . TYR A 1 83 ? -0.515 -7.027 2.805 1.00 95.50 83 TYR A N 1
ATOM 627 C CA . TYR A 1 83 ? 0.152 -5.827 2.292 1.00 95.50 83 TYR A CA 1
ATOM 628 C C . TYR A 1 83 ? 1.666 -5.842 2.557 1.00 95.50 83 TYR A C 1
ATOM 630 O O . TYR A 1 83 ? 2.449 -5.683 1.622 1.00 95.50 83 TYR A O 1
ATOM 638 N N . LEU A 1 84 ? 2.091 -6.111 3.797 1.00 96.00 84 LEU A N 1
ATOM 639 C CA . LEU A 1 84 ? 3.514 -6.174 4.145 1.00 96.00 84 LEU A CA 1
ATOM 640 C C . LEU A 1 84 ? 4.249 -7.279 3.373 1.00 96.00 84 LEU A C 1
ATOM 642 O O . LEU A 1 84 ? 5.365 -7.055 2.918 1.00 96.00 84 LEU A O 1
ATOM 646 N N . VAL A 1 85 ? 3.635 -8.451 3.183 1.00 96.12 85 VAL A N 1
ATOM 647 C CA . VAL A 1 85 ? 4.224 -9.558 2.407 1.00 96.12 85 VAL A CA 1
ATOM 648 C C . VAL A 1 85 ? 4.404 -9.178 0.937 1.00 96.12 85 VAL A C 1
ATOM 650 O O . VAL A 1 85 ? 5.463 -9.431 0.366 1.00 96.12 85 VAL A O 1
ATOM 653 N N . VAL A 1 86 ? 3.409 -8.540 0.322 1.00 96.06 86 VAL A N 1
ATOM 654 C CA . VAL A 1 86 ? 3.523 -8.072 -1.068 1.00 96.06 86 VAL A CA 1
ATOM 655 C C . VAL A 1 86 ? 4.607 -7.002 -1.194 1.00 96.06 86 VAL A C 1
ATOM 657 O O . VAL A 1 86 ? 5.399 -7.039 -2.137 1.00 96.06 86 VAL A O 1
ATOM 660 N N . LEU A 1 87 ? 4.716 -6.107 -0.210 1.00 94.56 87 LEU A N 1
ATOM 661 C CA . LEU A 1 87 ? 5.762 -5.091 -0.179 1.00 94.56 87 LEU A CA 1
ATOM 662 C C . LEU A 1 87 ? 7.168 -5.698 -0.020 1.00 94.56 87 LEU A C 1
ATOM 664 O O . LEU A 1 87 ? 8.110 -5.197 -0.635 1.00 94.56 87 LEU A O 1
ATOM 668 N N . VAL A 1 88 ? 7.316 -6.806 0.722 1.00 96.62 88 VAL A N 1
ATOM 669 C CA . VAL A 1 88 ? 8.563 -7.599 0.752 1.00 96.62 88 VAL A CA 1
ATOM 670 C C . VAL A 1 88 ? 8.894 -8.114 -0.641 1.00 96.62 88 VAL A C 1
ATOM 672 O O . VAL A 1 88 ? 9.999 -7.872 -1.114 1.00 96.62 88 VAL A O 1
ATOM 675 N N . LEU A 1 89 ? 7.946 -8.777 -1.314 1.00 95.56 89 LEU A N 1
ATOM 676 C CA . LEU A 1 89 ? 8.168 -9.341 -2.650 1.00 95.56 89 LEU A CA 1
ATOM 677 C C . LEU A 1 89 ? 8.600 -8.264 -3.649 1.00 95.56 89 LEU A C 1
ATOM 679 O O . LEU A 1 89 ? 9.592 -8.444 -4.358 1.00 95.56 89 LEU A O 1
ATOM 683 N N . ARG A 1 90 ? 7.902 -7.124 -3.662 1.00 93.50 90 ARG A N 1
ATOM 684 C CA . ARG A 1 90 ? 8.249 -5.984 -4.518 1.00 93.50 90 ARG A CA 1
ATOM 685 C C . ARG A 1 90 ? 9.620 -5.418 -4.179 1.00 93.50 90 ARG A C 1
ATOM 687 O O . ARG A 1 90 ? 10.412 -5.165 -5.079 1.00 93.50 90 ARG A O 1
ATOM 694 N N . SER A 1 91 ? 9.927 -5.261 -2.895 1.00 93.69 91 SER A N 1
ATOM 695 C CA . SER A 1 91 ? 11.220 -4.729 -2.467 1.00 93.69 91 SER A CA 1
ATOM 696 C C . SER A 1 91 ? 12.367 -5.679 -2.809 1.00 93.69 91 SER A C 1
ATOM 698 O O . SER A 1 91 ? 13.409 -5.241 -3.278 1.00 93.69 91 SER A O 1
ATOM 700 N N . THR A 1 92 ? 12.183 -6.992 -2.664 1.00 93.25 92 THR A N 1
ATOM 701 C CA . THR A 1 92 ? 13.172 -7.985 -3.103 1.00 93.25 92 THR A CA 1
ATOM 702 C C . THR A 1 92 ? 13.376 -7.937 -4.616 1.00 93.25 92 THR A C 1
ATOM 704 O O . THR A 1 92 ? 14.521 -7.941 -5.070 1.00 93.25 92 THR A O 1
ATOM 707 N N . LEU A 1 93 ? 12.296 -7.835 -5.397 1.00 90.56 93 LEU A N 1
ATOM 708 C CA . LEU A 1 93 ? 12.389 -7.687 -6.848 1.00 90.56 93 LEU A CA 1
ATOM 709 C C . LEU A 1 93 ? 13.134 -6.399 -7.230 1.00 90.56 93 LEU A C 1
ATOM 711 O O . LEU A 1 93 ? 14.065 -6.452 -8.029 1.00 90.56 93 LEU A O 1
ATOM 715 N N . GLY A 1 94 ? 12.796 -5.267 -6.608 1.00 87.56 94 GLY A N 1
ATOM 716 C CA . GLY A 1 94 ? 13.488 -3.991 -6.799 1.00 87.56 94 GLY A CA 1
ATOM 717 C C . GLY A 1 94 ? 14.977 -4.081 -6.453 1.00 87.56 94 GLY A C 1
ATOM 718 O O . GLY A 1 94 ? 15.825 -3.677 -7.247 1.00 87.56 94 GLY A O 1
ATOM 719 N N . ALA A 1 95 ? 15.325 -4.695 -5.320 1.00 88.81 95 ALA A N 1
ATOM 720 C CA . ALA A 1 95 ? 16.716 -4.910 -4.929 1.00 88.81 95 ALA A CA 1
ATOM 721 C C . ALA A 1 95 ? 17.499 -5.716 -5.977 1.00 88.81 95 ALA A C 1
ATOM 723 O O . ALA A 1 95 ? 18.645 -5.370 -6.260 1.00 88.81 95 ALA A O 1
ATOM 724 N N . VAL A 1 96 ? 16.880 -6.744 -6.571 1.00 85.25 96 VAL A N 1
ATOM 725 C CA . VAL A 1 96 ? 17.469 -7.561 -7.646 1.00 85.25 96 VAL A CA 1
ATOM 726 C C . VAL A 1 96 ? 17.618 -6.760 -8.937 1.00 85.25 96 VAL A C 1
ATOM 728 O O . VAL A 1 96 ? 18.697 -6.768 -9.525 1.00 85.25 96 VAL A O 1
ATOM 731 N N . ILE A 1 97 ? 16.577 -6.036 -9.352 1.00 81.31 97 ILE A N 1
ATOM 732 C CA . ILE A 1 97 ? 16.565 -5.221 -10.577 1.00 81.31 97 ILE A CA 1
ATOM 733 C C . ILE A 1 97 ? 17.679 -4.168 -10.545 1.00 81.31 97 ILE A C 1
ATOM 735 O O . ILE A 1 97 ? 18.463 -4.050 -11.486 1.00 81.31 97 ILE A O 1
ATOM 739 N N . TYR A 1 98 ? 17.782 -3.424 -9.444 1.00 76.62 98 TYR A N 1
ATOM 740 C CA . TYR A 1 98 ? 18.789 -2.371 -9.287 1.00 76.62 98 TYR A CA 1
ATOM 741 C C . TYR A 1 98 ? 20.152 -2.911 -8.821 1.00 76.62 98 TYR A C 1
ATOM 743 O O . TYR A 1 98 ? 21.159 -2.205 -8.907 1.00 76.62 98 TYR A O 1
ATOM 751 N N . GLY A 1 99 ? 20.190 -4.163 -8.347 1.00 72.44 99 GLY A N 1
ATOM 752 C CA . GLY A 1 99 ? 21.372 -4.808 -7.784 1.00 72.44 99 GLY A CA 1
ATOM 753 C C . GLY A 1 99 ? 22.162 -5.698 -8.754 1.00 72.44 99 GLY A C 1
ATOM 754 O O . GLY A 1 99 ? 23.379 -5.815 -8.648 1.00 72.44 99 GLY A O 1
ATOM 755 N N . ILE A 1 100 ? 21.498 -6.345 -9.712 1.00 67.62 100 ILE A N 1
ATOM 756 C CA . ILE A 1 100 ? 22.118 -7.333 -10.605 1.00 67.62 100 ILE A CA 1
ATOM 757 C C . ILE A 1 100 ? 21.919 -6.881 -12.046 1.00 67.62 100 ILE A C 1
ATOM 759 O O . ILE A 1 100 ? 20.951 -7.252 -12.703 1.00 67.62 100 ILE A O 1
ATOM 763 N N . THR A 1 101 ? 22.860 -6.107 -12.579 1.00 57.22 101 THR A N 1
ATOM 764 C CA . THR A 1 101 ? 22.866 -5.792 -14.013 1.00 57.22 101 THR A CA 1
ATOM 765 C C . THR A 1 101 ? 24.280 -5.894 -14.587 1.00 57.22 101 THR A C 1
ATOM 767 O O . THR A 1 101 ? 24.982 -4.909 -14.783 1.00 57.22 101 THR A O 1
ATOM 770 N N . GLN A 1 102 ? 24.695 -7.131 -14.900 1.00 52.62 102 GLN A N 1
ATOM 771 C CA . GLN A 1 102 ? 25.786 -7.375 -15.850 1.00 52.62 102 GLN A CA 1
ATOM 772 C C . GLN A 1 102 ? 25.316 -6.991 -17.260 1.00 52.62 102 GLN A C 1
ATOM 774 O O . GLN A 1 102 ? 24.292 -7.479 -17.746 1.00 52.62 102 GLN A O 1
ATOM 779 N N . ALA A 1 103 ? 26.073 -6.098 -17.892 1.00 53.25 103 ALA A N 1
ATOM 780 C CA . ALA A 1 103 ? 25.651 -5.299 -19.037 1.00 53.25 103 ALA A CA 1
ATOM 781 C C . ALA A 1 103 ? 25.865 -5.938 -20.426 1.00 53.25 103 ALA A C 1
ATOM 783 O O . ALA A 1 103 ? 25.774 -5.216 -21.410 1.00 53.25 103 ALA A O 1
ATOM 784 N N . ASN A 1 104 ? 26.166 -7.239 -20.557 1.00 50.44 104 ASN A N 1
ATOM 785 C CA . ASN A 1 104 ? 26.797 -7.714 -21.802 1.00 50.44 104 ASN A CA 1
ATOM 786 C C . ASN A 1 104 ? 26.121 -8.844 -22.597 1.00 50.44 104 ASN A C 1
ATOM 788 O O . ASN A 1 104 ? 26.754 -9.368 -23.503 1.00 50.44 104 ASN A O 1
ATOM 792 N N . ASP A 1 105 ? 24.853 -9.195 -22.349 1.00 53.75 105 ASP A N 1
ATOM 793 C CA . ASP A 1 105 ? 24.184 -10.255 -23.127 1.00 53.75 105 ASP A CA 1
ATOM 794 C C . ASP A 1 105 ? 22.806 -9.858 -23.660 1.00 53.75 105 ASP A C 1
ATOM 796 O O . ASP A 1 105 ? 22.028 -9.212 -22.967 1.00 53.75 105 ASP A O 1
ATOM 800 N N . ARG A 1 106 ? 22.432 -10.361 -24.849 1.00 53.81 106 ARG A N 1
ATOM 801 C CA . ARG A 1 106 ? 21.057 -10.299 -25.409 1.00 53.81 106 ARG A CA 1
ATOM 802 C C . ARG A 1 106 ? 19.978 -10.791 -24.433 1.00 53.81 106 ARG A C 1
ATOM 804 O O . ARG A 1 106 ? 18.847 -10.315 -24.469 1.00 53.81 106 ARG A O 1
ATOM 811 N N . ASN A 1 107 ? 20.344 -11.670 -23.499 1.00 60.72 107 ASN A N 1
ATOM 812 C CA . ASN A 1 107 ? 19.490 -12.105 -22.390 1.00 60.72 107 ASN A CA 1
ATOM 813 C C . ASN A 1 107 ? 19.110 -10.965 -21.422 1.00 60.72 107 ASN A C 1
ATOM 815 O O . ASN A 1 107 ? 18.284 -11.164 -20.537 1.00 60.72 107 ASN A O 1
ATOM 819 N N . HIS A 1 108 ? 19.738 -9.794 -21.518 1.00 63.41 108 HIS A N 1
ATOM 820 C CA . HIS A 1 108 ? 19.468 -8.633 -20.677 1.00 63.41 108 HIS A CA 1
ATOM 821 C C . HIS A 1 108 ? 18.134 -7.965 -21.039 1.00 63.41 108 HIS A C 1
ATOM 823 O O . HIS A 1 108 ? 17.340 -7.711 -20.144 1.00 63.41 108 HIS A O 1
ATOM 829 N N . GLN A 1 109 ? 17.822 -7.783 -22.329 1.00 62.59 109 GLN A N 1
ATOM 830 C CA . GLN A 1 109 ? 16.554 -7.165 -22.753 1.00 62.59 109 GLN A CA 1
ATOM 831 C C . GLN A 1 109 ? 15.333 -8.002 -22.349 1.00 62.59 109 GLN A C 1
ATOM 833 O O . GLN A 1 109 ? 14.386 -7.468 -21.783 1.00 62.59 109 GLN A O 1
ATOM 838 N N . VAL A 1 110 ? 15.384 -9.325 -22.551 1.00 62.19 110 VAL A N 1
ATOM 839 C CA . VAL A 1 110 ? 14.299 -10.232 -22.128 1.00 62.19 110 VAL A CA 1
ATOM 840 C C . VAL A 1 110 ? 14.126 -10.208 -20.605 1.00 62.19 110 VAL A C 1
ATOM 842 O O . VAL A 1 110 ? 13.001 -10.139 -20.115 1.00 62.19 110 VAL A O 1
ATOM 845 N N . ARG A 1 111 ? 15.231 -10.200 -19.841 1.00 68.25 111 ARG A N 1
ATOM 846 C CA . ARG A 1 111 ? 15.185 -10.088 -18.373 1.00 68.25 111 ARG A CA 1
ATOM 847 C C . ARG A 1 111 ? 14.555 -8.772 -17.915 1.00 68.25 111 ARG A C 1
ATOM 849 O O . ARG A 1 111 ? 13.735 -8.794 -17.006 1.00 68.25 111 ARG A O 1
ATOM 856 N N . LEU A 1 112 ? 14.886 -7.654 -18.558 1.00 67.06 112 LEU A N 1
ATOM 857 C CA . LEU A 1 112 ? 14.325 -6.341 -18.232 1.00 67.06 112 LEU A CA 1
ATOM 858 C C . LEU A 1 112 ? 12.811 -6.278 -18.455 1.00 67.06 112 LEU A C 1
ATOM 860 O O . LEU A 1 112 ? 12.098 -5.778 -17.588 1.00 67.06 112 LEU A O 1
ATOM 864 N N . THR A 1 113 ? 12.306 -6.827 -19.561 1.00 70.06 113 THR A N 1
ATOM 865 C CA . THR A 1 113 ? 10.858 -6.864 -19.823 1.00 70.06 113 THR A CA 1
ATOM 866 C C . THR A 1 113 ? 10.120 -7.697 -18.777 1.00 70.06 113 THR A C 1
ATOM 868 O O . THR A 1 113 ? 9.116 -7.245 -18.230 1.00 70.06 113 THR A O 1
ATOM 871 N N . VAL A 1 114 ? 10.648 -8.878 -18.432 1.00 76.06 114 VAL A N 1
ATOM 872 C CA . VAL A 1 114 ? 10.067 -9.738 -17.385 1.00 76.06 114 VAL A CA 1
ATOM 873 C C . VAL A 1 114 ? 10.052 -9.022 -16.034 1.00 76.06 114 VAL A C 1
ATOM 875 O O . VAL A 1 114 ? 9.046 -9.058 -15.330 1.00 76.06 114 VAL A O 1
ATOM 878 N N . TYR A 1 115 ? 11.137 -8.334 -15.682 1.00 80.31 115 TYR A N 1
ATOM 879 C CA . TYR A 1 115 ? 11.221 -7.571 -14.441 1.00 80.31 115 TYR A CA 1
ATOM 880 C C . TYR A 1 115 ? 10.270 -6.379 -14.397 1.00 80.31 115 TYR A C 1
ATOM 882 O O . TYR A 1 115 ? 9.653 -6.142 -13.362 1.00 80.31 115 TYR A O 1
ATOM 890 N N . PHE A 1 116 ? 10.104 -5.667 -15.511 1.00 79.62 116 PHE A N 1
ATOM 891 C CA . PHE A 1 116 ? 9.142 -4.575 -15.621 1.00 79.62 116 PHE A CA 1
ATOM 892 C C . PHE A 1 116 ? 7.702 -5.070 -15.418 1.00 79.62 116 PHE A C 1
ATOM 894 O O . PHE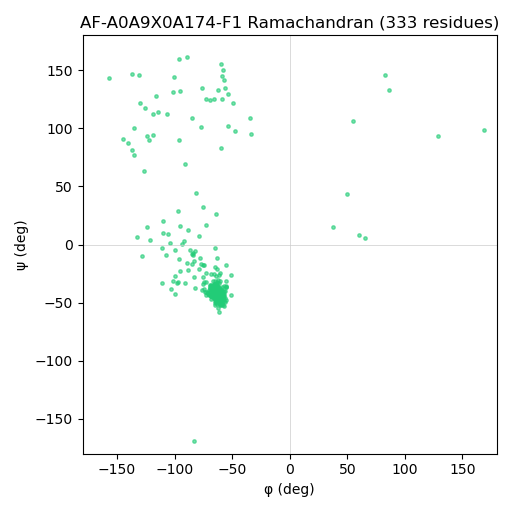 A 1 116 ? 6.943 -4.473 -14.655 1.00 79.62 116 PHE A O 1
ATOM 901 N N . ILE A 1 117 ? 7.335 -6.190 -16.052 1.00 82.38 117 ILE A N 1
ATOM 902 C CA . ILE A 1 117 ? 6.009 -6.796 -15.882 1.00 82.38 117 ILE A CA 1
ATOM 903 C C . ILE A 1 117 ? 5.832 -7.252 -14.434 1.00 82.38 117 ILE A C 1
ATOM 905 O O . ILE A 1 117 ? 4.837 -6.901 -13.804 1.00 82.38 117 ILE A O 1
ATOM 909 N N . ALA A 1 118 ? 6.805 -7.979 -13.881 1.00 86.38 118 ALA A N 1
ATOM 910 C CA . ALA A 1 118 ? 6.750 -8.461 -12.506 1.00 86.38 118 ALA A CA 1
ATOM 911 C C . ALA A 1 118 ? 6.618 -7.311 -11.491 1.00 86.38 118 ALA A C 1
ATOM 913 O O . ALA A 1 118 ? 5.805 -7.409 -10.572 1.00 86.38 118 ALA A O 1
ATOM 914 N N . ASP A 1 119 ? 7.343 -6.203 -11.680 1.00 85.56 119 ASP A N 1
ATOM 915 C CA . ASP A 1 119 ? 7.212 -5.017 -10.829 1.00 85.56 119 ASP A CA 1
ATOM 916 C C . ASP A 1 119 ? 5.827 -4.376 -10.963 1.00 85.56 119 ASP A C 1
ATOM 918 O O . ASP A 1 119 ? 5.202 -4.043 -9.957 1.00 85.56 119 ASP A O 1
ATOM 922 N N . GLY A 1 120 ? 5.297 -4.282 -12.186 1.00 86.25 120 GLY A N 1
ATOM 923 C CA . GLY A 1 120 ? 3.953 -3.764 -12.433 1.00 86.25 120 GLY A CA 1
ATOM 924 C C . GLY A 1 120 ? 2.846 -4.594 -11.770 1.00 86.25 120 GLY A C 1
ATOM 925 O O . GLY A 1 120 ? 1.939 -4.045 -11.134 1.00 86.25 120 GLY A O 1
ATOM 926 N N . VAL A 1 121 ? 2.951 -5.924 -11.846 1.00 90.00 121 VAL A N 1
ATOM 927 C CA . VAL A 1 121 ? 2.035 -6.853 -11.167 1.00 90.00 121 VAL A CA 1
ATOM 928 C C . VAL A 1 121 ? 2.121 -6.682 -9.653 1.00 90.00 121 VAL A C 1
ATOM 930 O O . VAL A 1 121 ? 1.092 -6.529 -8.992 1.00 90.00 121 VAL A O 1
ATOM 933 N N . LEU A 1 122 ? 3.336 -6.668 -9.098 1.00 91.88 122 LEU A N 1
ATOM 934 C CA . LEU A 1 122 ? 3.543 -6.510 -7.660 1.00 91.88 122 LEU A CA 1
ATOM 935 C C . LEU A 1 122 ? 3.072 -5.144 -7.162 1.00 91.88 122 LEU A C 1
ATOM 937 O O . LEU A 1 122 ? 2.502 -5.078 -6.077 1.00 91.88 122 LEU A O 1
ATOM 941 N N . LYS A 1 123 ? 3.226 -4.076 -7.951 1.00 90.56 123 LYS A N 1
ATOM 942 C CA . LYS A 1 123 ? 2.713 -2.747 -7.601 1.00 90.56 123 LYS A CA 1
ATOM 943 C C . LYS A 1 123 ? 1.186 -2.702 -7.598 1.00 90.56 123 LYS A C 1
ATOM 945 O O . LYS A 1 123 ? 0.591 -2.190 -6.654 1.00 90.56 123 LYS A O 1
ATOM 950 N N . SER A 1 124 ? 0.545 -3.290 -8.607 1.00 90.81 124 SER A N 1
ATOM 951 C CA . SER A 1 124 ? -0.921 -3.411 -8.646 1.00 90.81 124 SER A CA 1
ATOM 952 C C . SER A 1 124 ? -1.443 -4.214 -7.447 1.00 90.81 124 SER A C 1
ATOM 954 O O . SER A 1 124 ? -2.439 -3.850 -6.820 1.00 90.81 124 SER A O 1
ATOM 956 N N . LEU A 1 125 ? -0.745 -5.298 -7.092 1.00 92.94 125 LEU A N 1
ATOM 957 C CA . LEU A 1 125 ? -1.081 -6.137 -5.944 1.00 92.94 125 LEU A CA 1
ATOM 958 C C . LEU A 1 125 ? -0.855 -5.407 -4.609 1.00 92.94 125 LEU A C 1
ATOM 960 O O . LEU A 1 125 ? -1.666 -5.542 -3.696 1.00 92.94 125 LEU A O 1
ATOM 964 N N . GLU A 1 126 ? 0.209 -4.610 -4.499 1.00 93.94 126 GLU A N 1
ATOM 965 C CA . GLU A 1 126 ? 0.514 -3.780 -3.327 1.00 93.94 126 GLU A CA 1
ATOM 966 C C . GLU A 1 126 ? -0.636 -2.804 -3.049 1.00 93.94 126 GLU A C 1
ATOM 968 O O . GLU A 1 126 ? -1.166 -2.777 -1.935 1.00 93.94 126 GLU A O 1
ATOM 973 N N . ILE A 1 127 ? -1.074 -2.060 -4.073 1.00 92.12 127 ILE A N 1
ATOM 974 C CA . ILE A 1 127 ? -2.168 -1.084 -3.958 1.00 92.12 127 ILE A CA 1
ATOM 975 C C . ILE A 1 127 ? -3.493 -1.786 -3.633 1.00 92.12 127 ILE A C 1
ATOM 977 O O . ILE A 1 127 ? -4.265 -1.294 -2.805 1.00 92.12 127 ILE A O 1
ATOM 981 N N . LEU A 1 128 ? -3.751 -2.958 -4.227 1.00 91.88 128 LEU A N 1
ATOM 982 C CA . LEU A 1 128 ? -4.920 -3.778 -3.902 1.00 91.88 128 LEU A CA 1
ATOM 983 C C . LEU A 1 128 ? -4.910 -4.200 -2.427 1.00 91.88 128 LEU A C 1
ATOM 985 O O . LEU A 1 128 ? -5.903 -4.004 -1.727 1.00 91.88 128 LEU A O 1
ATOM 989 N N . CYS A 1 129 ? -3.801 -4.755 -1.934 1.00 94.06 129 CYS A N 1
ATOM 990 C CA . CYS A 1 129 ? -3.682 -5.185 -0.542 1.00 94.06 129 CYS A CA 1
ATOM 991 C C . CYS A 1 129 ? -3.805 -4.010 0.435 1.00 94.06 129 CYS A C 1
ATOM 993 O O . CYS A 1 129 ? -4.493 -4.144 1.448 1.00 94.06 129 CYS A O 1
ATOM 995 N N . LEU A 1 130 ? -3.214 -2.854 0.117 1.00 93.31 130 LEU A N 1
ATOM 996 C CA . LEU A 1 130 ? -3.379 -1.633 0.906 1.00 93.31 130 LEU A CA 1
ATOM 997 C C . LEU A 1 130 ? -4.847 -1.190 0.938 1.00 93.31 130 LEU A C 1
ATOM 999 O O . LEU A 1 130 ? -5.392 -0.919 2.006 1.00 93.31 130 LEU A O 1
ATOM 1003 N N . SER A 1 131 ? -5.517 -1.180 -0.215 1.00 91.69 131 SER A N 1
ATOM 1004 C CA . SER A 1 131 ? -6.933 -0.809 -0.323 1.00 91.69 131 SER A CA 1
ATOM 1005 C C . SER A 1 131 ? -7.833 -1.765 0.459 1.00 91.69 131 SER A C 1
ATOM 1007 O O . SER A 1 131 ? -8.754 -1.319 1.137 1.00 91.69 131 SER A O 1
ATOM 1009 N N . LEU A 1 132 ? -7.542 -3.070 0.439 1.00 90.81 132 LEU A N 1
ATOM 1010 C CA . LEU A 1 132 ? -8.246 -4.070 1.245 1.00 90.81 132 LEU A CA 1
ATOM 1011 C C . LEU A 1 132 ? -7.999 -3.883 2.747 1.00 90.81 132 LEU A C 1
ATOM 1013 O O . LEU A 1 132 ? -8.934 -4.036 3.533 1.00 90.81 132 LEU A O 1
ATOM 1017 N N . ALA A 1 133 ? -6.777 -3.530 3.152 1.00 92.56 133 ALA A N 1
ATOM 1018 C CA . ALA A 1 133 ? -6.447 -3.244 4.546 1.00 92.56 133 ALA A CA 1
ATOM 1019 C C . ALA A 1 133 ? -7.163 -1.984 5.056 1.00 92.56 133 ALA A C 1
ATOM 1021 O O . ALA A 1 133 ? -7.759 -2.006 6.133 1.00 92.56 133 ALA A O 1
ATOM 1022 N N . LEU A 1 134 ? -7.190 -0.915 4.256 1.00 91.62 134 LEU A N 1
ATOM 1023 C CA . LEU A 1 134 ? -7.918 0.317 4.566 1.00 91.62 134 LEU A CA 1
ATOM 1024 C C . LEU A 1 134 ? -9.433 0.098 4.572 1.00 91.62 134 LEU A C 1
ATOM 1026 O O . LEU A 1 134 ? -10.126 0.564 5.473 1.00 91.62 134 LEU A O 1
ATOM 1030 N N . TYR A 1 135 ? -9.953 -0.664 3.615 1.00 90.00 135 TYR A N 1
ATOM 1031 C CA . TYR A 1 135 ? -11.357 -1.051 3.593 1.00 90.00 135 TYR A CA 1
ATOM 1032 C C . TYR A 1 135 ? -11.738 -1.887 4.819 1.00 90.00 135 TYR A C 1
ATOM 1034 O O . TYR A 1 135 ? -12.791 -1.657 5.409 1.00 90.00 135 TYR A O 1
ATOM 1042 N N . HIS A 1 136 ? -10.891 -2.834 5.237 1.00 87.38 136 HIS A N 1
ATOM 1043 C CA . HIS A 1 136 ? -11.096 -3.606 6.465 1.00 87.38 136 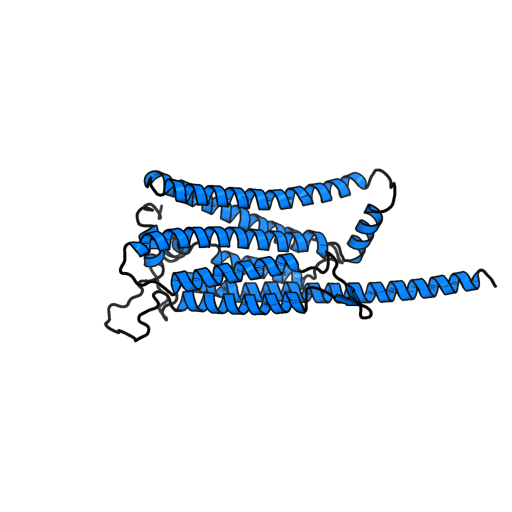HIS A CA 1
ATOM 1044 C C . HIS A 1 136 ? -11.092 -2.691 7.696 1.00 87.38 136 HIS A C 1
ATOM 1046 O O . HIS A 1 136 ? -12.020 -2.761 8.503 1.00 87.38 136 HIS A O 1
ATOM 1052 N N . GLN A 1 137 ? -10.131 -1.767 7.783 1.00 88.31 137 GLN A N 1
ATOM 1053 C CA . GLN A 1 137 ? -10.050 -0.763 8.845 1.00 88.31 137 GLN A CA 1
ATOM 1054 C C . GLN A 1 137 ? -11.317 0.104 8.901 1.00 88.31 137 GLN A C 1
ATOM 1056 O O . GLN A 1 137 ? -11.882 0.307 9.975 1.00 88.31 137 GLN A O 1
ATOM 1061 N N . TRP A 1 138 ? -11.804 0.582 7.755 1.00 86.56 138 TRP A N 1
ATOM 1062 C CA . TRP A 1 138 ? -13.050 1.338 7.679 1.00 86.56 138 TRP A CA 1
ATOM 1063 C C . TRP A 1 138 ? -14.253 0.475 8.073 1.00 86.56 138 TRP A C 1
ATOM 1065 O O . TRP A 1 138 ? -15.031 0.842 8.943 1.00 86.56 138 TRP A O 1
ATOM 1075 N N . ARG A 1 139 ? -14.401 -0.714 7.489 1.00 82.50 139 ARG A N 1
ATOM 1076 C CA . ARG A 1 139 ? -15.581 -1.556 7.706 1.00 82.50 139 ARG A CA 1
ATOM 1077 C C . ARG A 1 139 ? -15.694 -2.043 9.145 1.00 82.50 139 ARG A C 1
ATOM 1079 O O . ARG A 1 139 ? -16.801 -2.042 9.678 1.00 82.50 139 ARG A O 1
ATOM 1086 N N . TYR A 1 140 ? -14.586 -2.500 9.727 1.00 79.62 140 TYR A N 1
ATOM 1087 C CA . TYR A 1 140 ? -14.598 -3.195 11.010 1.00 79.62 140 TYR A CA 1
ATOM 1088 C C . TYR A 1 140 ? -14.183 -2.331 12.195 1.00 79.62 140 TYR A C 1
ATOM 1090 O O . TYR A 1 140 ? -14.699 -2.491 13.291 1.00 79.62 140 TYR A O 1
ATOM 1098 N N . ARG A 1 141 ? -13.302 -1.352 12.003 1.00 78.75 141 ARG A N 1
ATOM 1099 C CA . ARG A 1 141 ? -12.730 -0.610 13.139 1.00 78.75 141 ARG A CA 1
ATOM 1100 C C . ARG A 1 141 ? -13.264 0.806 13.271 1.00 78.75 141 ARG A C 1
ATOM 1102 O O . ARG A 1 141 ? -13.032 1.445 14.292 1.00 78.75 141 ARG A O 1
ATOM 1109 N N . SER A 1 142 ? -14.027 1.285 12.286 1.00 74.81 142 SER A N 1
ATOM 1110 C CA . SER A 1 142 ? -14.615 2.627 12.307 1.00 74.81 142 SER A CA 1
ATOM 1111 C C . SER A 1 142 ? -15.968 2.738 13.008 1.00 74.81 142 SER A C 1
ATOM 1113 O O . SER A 1 142 ? -16.508 3.838 13.085 1.00 74.81 142 SER A O 1
ATOM 1115 N N . ALA A 1 143 ? -16.561 1.630 13.449 1.00 67.44 143 ALA A N 1
ATOM 1116 C CA . ALA A 1 143 ? -17.884 1.609 14.075 1.00 67.44 143 ALA A CA 1
ATOM 1117 C C . ALA A 1 143 ? -17.861 1.266 15.576 1.00 67.44 143 ALA A C 1
ATOM 1119 O O . ALA A 1 143 ? -18.925 1.291 16.175 1.00 67.44 143 ALA A O 1
ATOM 1120 N N . GLY A 1 144 ? -16.691 0.973 16.157 1.00 63.34 144 GLY A N 1
ATOM 1121 C CA . GLY A 1 144 ? -16.563 0.468 17.529 1.00 63.34 144 GLY A CA 1
ATOM 1122 C C . GLY A 1 144 ? -16.787 -1.044 17.631 1.00 63.34 144 GLY A C 1
ATOM 1123 O O . GLY A 1 144 ? -17.576 -1.612 16.871 1.00 63.34 144 GLY A O 1
ATOM 1124 N N . PHE A 1 145 ? -16.071 -1.705 18.547 1.00 63.19 145 PHE A N 1
ATOM 1125 C CA . PHE A 1 145 ? -16.136 -3.161 18.743 1.00 63.19 145 PHE A CA 1
ATOM 1126 C C . PHE A 1 145 ? -17.548 -3.630 19.138 1.00 63.19 145 PHE A C 1
ATOM 1128 O O . PHE A 1 145 ? -18.121 -4.498 18.477 1.00 63.19 145 PHE A O 1
ATOM 1135 N N . ILE A 1 146 ? -18.150 -2.977 20.138 1.00 60.06 146 ILE A N 1
ATOM 1136 C CA . ILE A 1 146 ? -19.463 -3.336 20.698 1.00 60.06 146 ILE A CA 1
ATOM 1137 C C . ILE A 1 146 ? -20.579 -3.169 19.662 1.00 60.06 146 ILE A C 1
ATOM 1139 O O . ILE A 1 146 ? -21.384 -4.074 19.460 1.00 60.06 146 ILE A O 1
ATOM 1143 N N . GLN A 1 147 ? -20.601 -2.052 18.929 1.00 62.06 147 GLN A N 1
ATOM 1144 C CA . GLN A 1 147 ? -21.629 -1.817 17.914 1.00 62.06 147 GLN A CA 1
ATOM 1145 C C . GLN A 1 147 ? -21.562 -2.852 16.782 1.00 62.06 147 GLN A C 1
ATOM 1147 O O . GLN A 1 147 ? -22.584 -3.210 16.197 1.00 62.06 147 GLN A O 1
ATOM 1152 N N . GLN A 1 148 ? -20.367 -3.337 16.433 1.00 63.16 148 GLN A N 1
ATOM 1153 C CA . GLN A 1 148 ? -20.228 -4.400 15.440 1.00 63.16 148 GLN A CA 1
ATOM 1154 C C . GLN A 1 148 ? -20.709 -5.748 15.948 1.00 63.16 148 GLN A C 1
ATOM 1156 O O . GLN A 1 148 ? -21.363 -6.470 15.196 1.00 63.16 148 GLN A O 1
ATOM 1161 N N . GLU A 1 149 ? -20.392 -6.074 17.193 1.00 63.34 149 GLU A N 1
ATOM 1162 C CA . GLU A 1 149 ? -20.809 -7.318 17.816 1.00 63.34 149 GLU A CA 1
ATOM 1163 C C . GLU A 1 149 ? -22.337 -7.355 17.973 1.00 63.34 149 GLU A C 1
ATOM 1165 O O . GLU A 1 149 ? -22.964 -8.291 17.477 1.00 63.34 149 GLU A O 1
ATOM 1170 N N . ILE A 1 150 ? -22.953 -6.270 18.462 1.00 62.12 150 ILE A N 1
ATOM 1171 C CA . ILE A 1 150 ? -24.417 -6.088 18.511 1.00 62.12 150 ILE A CA 1
ATOM 1172 C C . ILE A 1 150 ? -25.044 -6.244 17.120 1.00 62.12 150 ILE A C 1
ATOM 1174 O O . ILE A 1 150 ? -26.004 -6.991 16.950 1.00 62.12 150 ILE A O 1
ATOM 1178 N N . ASN A 1 151 ? -24.484 -5.594 16.094 1.00 61.03 151 ASN A N 1
ATOM 1179 C CA . ASN A 1 151 ? -24.986 -5.736 14.724 1.00 61.03 151 ASN A CA 1
ATOM 1180 C C . ASN A 1 151 ? -24.851 -7.172 14.192 1.00 61.03 151 ASN A C 1
ATOM 1182 O O . ASN A 1 151 ? -25.672 -7.601 13.384 1.00 61.03 151 ASN A O 1
ATOM 1186 N N . SER A 1 152 ? -23.817 -7.909 14.609 1.00 60.59 152 SER A N 1
ATOM 1187 C CA . SER A 1 152 ? -23.619 -9.301 14.202 1.00 60.59 152 SER A CA 1
ATOM 1188 C C . SER A 1 152 ? -24.599 -10.249 14.896 1.00 60.59 152 SER A C 1
ATOM 1190 O O . SER A 1 152 ? -25.188 -11.091 14.218 1.00 60.59 152 SER A O 1
ATOM 1192 N N . PHE A 1 153 ? -24.868 -10.046 16.189 1.00 57.41 153 PHE A N 1
ATOM 1193 C CA . PHE A 1 153 ? -25.873 -10.795 16.945 1.00 57.41 153 PHE A CA 1
ATOM 1194 C C . PHE A 1 153 ? -27.288 -10.533 16.414 1.00 57.41 153 PHE A C 1
ATOM 1196 O O . PHE A 1 153 ? -27.994 -11.477 16.068 1.00 57.41 153 PHE A O 1
ATOM 1203 N N . ASN A 1 154 ? -27.644 -9.266 16.186 1.00 57.28 154 ASN A N 1
ATOM 1204 C CA . ASN A 1 154 ? -28.934 -8.884 15.596 1.00 57.28 154 ASN A CA 1
ATOM 1205 C C . ASN A 1 154 ? -29.110 -9.374 14.146 1.00 57.28 154 ASN A C 1
ATOM 1207 O O . ASN A 1 154 ? -30.225 -9.433 13.642 1.00 57.28 154 ASN A O 1
ATOM 1211 N N . SER A 1 155 ? -28.022 -9.718 13.445 1.00 57.00 155 SER A N 1
ATOM 1212 C CA . SER A 1 155 ? -28.101 -10.311 12.103 1.00 57.00 155 SER A CA 1
ATOM 1213 C C . SER A 1 155 ? -28.298 -11.833 12.106 1.00 57.00 155 SER A C 1
ATOM 1215 O O . SER A 1 155 ? -28.681 -12.388 11.076 1.00 57.00 155 SER A O 1
ATOM 1217 N N . GLY A 1 156 ? -28.035 -12.502 13.236 1.00 48.91 156 GLY A N 1
ATOM 1218 C CA . GLY A 1 156 ? -28.223 -13.945 13.425 1.0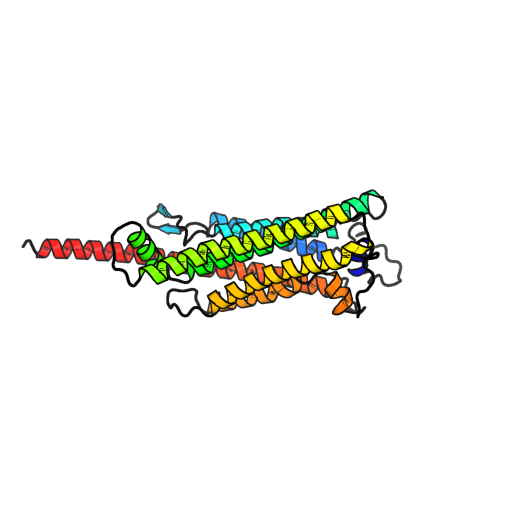0 48.91 156 GLY A CA 1
ATOM 1219 C C . GLY A 1 156 ? -29.559 -14.314 14.074 1.00 48.91 156 GLY A C 1
ATOM 1220 O O . GLY A 1 156 ? -30.050 -15.420 13.862 1.00 48.91 156 GLY A O 1
ATOM 1221 N N . GLU A 1 157 ? -30.173 -13.384 14.805 1.00 47.31 157 GLU A N 1
ATOM 1222 C CA . GLU A 1 157 ? -31.431 -13.592 15.516 1.00 47.31 157 GLU A CA 1
ATOM 1223 C C . GLU A 1 157 ? -32.447 -12.470 15.220 1.00 47.31 157 GLU A C 1
ATOM 1225 O O . GLU A 1 157 ? -32.227 -11.302 15.517 1.00 47.31 157 GLU A O 1
ATOM 1230 N N . TYR A 1 158 ? -33.599 -12.891 14.690 1.00 41.06 158 TYR A N 1
ATOM 1231 C CA . TYR A 1 158 ? -34.904 -12.218 14.663 1.00 41.06 158 TYR A CA 1
ATOM 1232 C C . TYR A 1 158 ? -35.294 -11.205 13.569 1.00 41.06 158 TYR A C 1
ATOM 1234 O O . TYR A 1 158 ? -34.650 -10.215 13.240 1.00 41.06 158 TYR A O 1
ATOM 1242 N N . SER A 1 159 ? -36.517 -11.462 13.096 1.00 43.25 159 SER A N 1
ATOM 1243 C CA . SER A 1 159 ? -37.516 -10.509 12.624 1.00 43.25 159 SER A CA 1
ATOM 1244 C C . SER A 1 159 ? -37.494 -9.181 13.398 1.00 43.25 159 SER A C 1
ATOM 1246 O O . SER A 1 159 ? -37.956 -9.128 14.537 1.00 43.25 159 SER A O 1
ATOM 1248 N N . VAL A 1 160 ? -37.032 -8.101 12.762 1.00 42.72 160 VAL A N 1
ATOM 1249 C CA . VAL A 1 160 ? -37.118 -6.725 13.281 1.00 42.72 160 VAL A CA 1
ATOM 1250 C C . VAL A 1 160 ? -37.540 -5.757 12.165 1.00 42.72 160 VAL A C 1
ATOM 1252 O O . VAL A 1 160 ? -37.278 -5.968 10.981 1.00 42.72 160 VAL A O 1
ATOM 1255 N N . SER A 1 161 ? -38.284 -4.732 12.585 1.00 44.06 161 SER A N 1
ATOM 1256 C CA . SER A 1 161 ? -39.145 -3.820 11.826 1.00 44.06 161 SER A CA 1
ATOM 1257 C C . SER A 1 161 ? -38.488 -3.013 10.690 1.00 44.06 161 SER A C 1
ATOM 1259 O O . SER A 1 161 ? -37.321 -2.636 10.737 1.00 44.06 161 SER A O 1
ATOM 1261 N N . GLY A 1 162 ? -39.295 -2.711 9.667 1.00 45.38 162 GLY A N 1
ATOM 1262 C CA . GLY A 1 162 ? -38.885 -2.336 8.309 1.00 45.38 162 GLY A CA 1
ATOM 1263 C C . GLY A 1 162 ? -38.279 -0.950 8.042 1.00 45.38 162 GLY A C 1
ATOM 1264 O O . GLY A 1 162 ? -38.235 -0.577 6.872 1.00 45.38 162 GLY A O 1
ATOM 1265 N N . SER A 1 163 ? -37.798 -0.185 9.031 1.00 46.25 163 SER A N 1
ATOM 1266 C CA . SER A 1 163 ? -37.142 1.119 8.766 1.00 46.25 163 SER A CA 1
ATOM 1267 C C . SER A 1 163 ? -35.604 1.071 8.775 1.00 46.25 163 SER A C 1
ATOM 1269 O O . SER A 1 163 ? -34.975 1.830 8.039 1.00 46.25 163 SER A O 1
ATOM 1271 N N . GLU A 1 164 ? -34.978 0.141 9.506 1.00 44.62 164 GLU A N 1
ATOM 1272 C CA . GLU A 1 164 ? -33.507 -0.014 9.554 1.00 44.62 164 GLU A CA 1
ATOM 1273 C C . GLU A 1 164 ? -32.950 -0.959 8.474 1.00 44.62 164 GLU A C 1
ATOM 1275 O O . GLU A 1 164 ? -31.764 -0.914 8.130 1.00 44.62 164 GLU A O 1
ATOM 1280 N N . TYR A 1 165 ? -33.829 -1.756 7.856 1.00 47.44 165 TYR A N 1
ATOM 1281 C CA . TYR A 1 165 ? -33.496 -2.728 6.810 1.00 47.44 165 TYR A CA 1
ATOM 1282 C C . TYR A 1 165 ? -32.823 -2.075 5.588 1.00 47.44 165 TYR A C 1
ATOM 1284 O O . TYR A 1 165 ? -31.892 -2.631 5.003 1.00 47.44 165 TYR A O 1
ATOM 1292 N N . GLY A 1 166 ? -33.243 -0.858 5.221 1.00 44.03 166 GLY A N 1
ATOM 1293 C CA . GLY A 1 166 ? -32.699 -0.139 4.065 1.00 44.03 166 GLY A CA 1
ATOM 1294 C C . GLY A 1 166 ? -31.242 0.295 4.248 1.00 44.03 166 GLY A C 1
ATOM 1295 O O . GLY A 1 166 ? -30.445 0.191 3.316 1.00 44.03 166 GLY A O 1
ATOM 1296 N N . VAL A 1 167 ? -30.867 0.727 5.455 1.00 49.59 167 VAL A N 1
ATOM 1297 C CA . VAL A 1 167 ? -29.508 1.204 5.761 1.00 49.59 167 VAL A CA 1
ATOM 1298 C C . VAL A 1 167 ? -28.537 0.028 5.894 1.00 49.59 167 VAL A C 1
ATOM 1300 O O . VAL A 1 167 ? -27.416 0.094 5.384 1.00 49.59 167 VAL A O 1
ATOM 1303 N N . LEU A 1 168 ? -28.975 -1.075 6.507 1.00 51.22 168 LEU A N 1
ATOM 1304 C CA . LEU A 1 168 ? -28.180 -2.298 6.666 1.00 51.22 168 LEU A CA 1
ATOM 1305 C C . LEU A 1 168 ? -27.921 -2.998 5.324 1.00 51.22 168 LEU A C 1
ATOM 1307 O O . LEU A 1 168 ? -26.768 -3.322 5.019 1.00 51.22 168 LEU A O 1
ATOM 1311 N N . ILE A 1 169 ? -28.950 -3.125 4.475 1.00 50.94 169 ILE A N 1
ATOM 1312 C CA . ILE A 1 169 ? -28.796 -3.632 3.105 1.00 50.94 169 ILE A CA 1
ATOM 1313 C C . ILE A 1 169 ? -27.913 -2.689 2.287 1.00 50.94 169 ILE A C 1
ATOM 1315 O O . ILE A 1 169 ? -26.993 -3.162 1.628 1.00 50.94 169 ILE A O 1
ATOM 1319 N N . ALA A 1 170 ? -28.112 -1.367 2.349 1.00 46.69 170 ALA A N 1
ATOM 1320 C CA . ALA A 1 170 ? -27.267 -0.419 1.619 1.00 46.69 170 ALA A CA 1
ATOM 1321 C C . ALA A 1 170 ? -25.789 -0.525 2.032 1.00 46.69 170 ALA A C 1
ATOM 1323 O O . ALA A 1 170 ? -24.911 -0.507 1.168 1.00 46.69 170 ALA A O 1
ATOM 1324 N N . ARG A 1 171 ? -25.499 -0.712 3.326 1.00 54.81 171 ARG A N 1
ATOM 1325 C CA . ARG A 1 171 ? -24.133 -0.865 3.847 1.00 54.81 171 ARG A CA 1
ATOM 1326 C C . ARG A 1 171 ? -23.498 -2.197 3.439 1.00 54.81 171 ARG A C 1
ATOM 1328 O O . ARG A 1 171 ? -22.352 -2.197 2.992 1.00 54.81 171 ARG A O 1
ATOM 1335 N N . GLN A 1 172 ? -24.227 -3.315 3.510 1.00 53.59 172 GLN A N 1
ATOM 1336 C CA . GLN A 1 172 ? -23.753 -4.619 3.015 1.00 53.59 172 GLN A CA 1
ATOM 1337 C C . GLN A 1 172 ? -23.554 -4.624 1.491 1.00 53.59 172 GLN A C 1
ATOM 1339 O O . GLN A 1 172 ? -22.541 -5.132 1.000 1.00 53.59 172 GLN A O 1
ATOM 1344 N N . LEU A 1 173 ? -24.470 -4.000 0.748 1.00 53.03 173 LEU A N 1
ATOM 1345 C CA . LEU A 1 173 ? -24.408 -3.879 -0.706 1.00 53.03 173 LEU A CA 1
ATOM 1346 C C . LEU A 1 173 ? -23.229 -2.995 -1.139 1.00 53.03 173 LEU A C 1
ATOM 1348 O O . LEU A 1 173 ? -22.508 -3.360 -2.066 1.00 53.03 173 LEU A O 1
ATOM 1352 N N . MET A 1 174 ? -22.975 -1.875 -0.448 1.00 57.25 174 MET A N 1
ATOM 1353 C CA . MET A 1 174 ? -21.767 -1.061 -0.651 1.00 57.25 174 MET A CA 1
ATOM 1354 C C . MET A 1 174 ? -20.495 -1.848 -0.326 1.00 57.25 174 MET A C 1
ATOM 1356 O O . MET A 1 174 ? -19.494 -1.719 -1.026 1.00 57.25 174 MET A O 1
ATOM 1360 N N . SER A 1 175 ? -20.540 -2.713 0.686 1.00 65.81 175 SER A N 1
ATOM 1361 C CA . SER A 1 175 ? -19.403 -3.526 1.099 1.00 65.81 175 SER A CA 1
ATOM 1362 C C . SER A 1 175 ? -18.944 -4.520 0.031 1.00 65.81 175 SER A C 1
ATOM 1364 O O . SER A 1 175 ? -17.746 -4.599 -0.245 1.00 65.81 175 SER A O 1
ATOM 1366 N N . TYR A 1 176 ? -19.870 -5.276 -0.562 1.00 67.12 176 TYR A N 1
ATOM 1367 C CA . TYR A 1 176 ? -19.546 -6.231 -1.626 1.00 67.12 176 TYR A CA 1
ATOM 1368 C C . TYR A 1 176 ? -19.127 -5.510 -2.914 1.00 67.12 176 TYR A C 1
ATOM 1370 O O . TYR A 1 176 ? -18.135 -5.880 -3.542 1.00 67.12 176 TYR A O 1
ATOM 1378 N N . LYS A 1 177 ? -19.822 -4.417 -3.258 1.00 78.06 177 LYS A N 1
ATOM 1379 C CA . LYS A 1 177 ? -19.513 -3.597 -4.438 1.00 78.06 177 LYS A CA 1
ATOM 1380 C C . LYS A 1 177 ? -18.132 -2.944 -4.361 1.00 78.06 177 LYS A C 1
ATOM 1382 O O . LYS A 1 177 ? -17.438 -2.901 -5.370 1.00 78.06 177 LYS A O 1
ATOM 1387 N N . ALA A 1 178 ? -17.710 -2.490 -3.181 1.00 77.19 178 ALA A N 1
ATOM 1388 C CA . ALA A 1 178 ? -16.383 -1.914 -2.977 1.00 77.19 178 ALA A CA 1
ATOM 1389 C C . ALA A 1 178 ? -15.260 -2.936 -3.217 1.00 77.19 178 ALA A C 1
ATOM 1391 O O . ALA A 1 178 ? -14.344 -2.670 -3.987 1.00 77.19 178 ALA A O 1
ATOM 1392 N N . ALA A 1 179 ? -15.356 -4.128 -2.616 1.00 78.06 179 ALA A N 1
ATOM 1393 C CA . ALA A 1 179 ? -14.365 -5.183 -2.830 1.00 78.06 179 ALA A CA 1
ATOM 1394 C C . ALA A 1 179 ? -14.320 -5.636 -4.302 1.00 78.06 179 ALA A C 1
ATOM 1396 O O . ALA A 1 179 ? -13.238 -5.781 -4.871 1.00 78.06 179 ALA A O 1
ATOM 1397 N N . ALA A 1 180 ? -15.487 -5.785 -4.940 1.00 83.25 180 ALA A N 1
ATOM 1398 C CA . ALA A 1 180 ? -15.588 -6.108 -6.361 1.00 83.25 180 ALA A CA 1
ATOM 1399 C C . ALA A 1 180 ? -14.947 -5.033 -7.253 1.00 83.25 180 ALA A C 1
ATOM 1401 O O . ALA A 1 180 ? -14.303 -5.374 -8.243 1.00 83.25 180 ALA A O 1
ATOM 1402 N N . LEU A 1 181 ? -15.068 -3.751 -6.894 1.00 85.94 181 LEU A N 1
ATOM 1403 C CA . LEU A 1 181 ? -14.424 -2.652 -7.612 1.00 85.94 181 LEU A CA 1
ATOM 1404 C C . LEU A 1 181 ? -12.894 -2.767 -7.565 1.00 85.94 181 LEU A C 1
ATOM 1406 O O . LEU A 1 181 ? -12.271 -2.672 -8.620 1.00 85.94 181 LEU A O 1
ATOM 1410 N N . PHE A 1 182 ? -12.287 -3.052 -6.404 1.00 83.62 182 PHE A N 1
ATOM 1411 C CA . PHE A 1 182 ? -10.823 -3.217 -6.312 1.00 83.62 182 PHE A CA 1
ATOM 1412 C C . PHE A 1 182 ? -10.330 -4.411 -7.121 1.00 83.62 182 PHE A C 1
ATOM 1414 O O . PHE A 1 182 ? -9.352 -4.304 -7.857 1.00 83.62 182 PHE A O 1
ATOM 1421 N N . VAL A 1 183 ? -11.040 -5.537 -7.033 1.00 86.12 183 VAL A N 1
ATOM 1422 C CA . VAL A 1 183 ? -10.710 -6.735 -7.812 1.00 86.12 183 VAL A CA 1
ATOM 1423 C C . VAL A 1 183 ? -10.858 -6.462 -9.309 1.00 86.12 183 VAL A C 1
ATOM 1425 O O . VAL A 1 183 ? -9.992 -6.851 -10.085 1.00 86.12 183 VAL A O 1
ATOM 1428 N N . THR A 1 184 ? -11.897 -5.736 -9.726 1.00 87.25 184 THR A N 1
ATOM 1429 C CA . THR A 1 184 ? -12.108 -5.371 -11.136 1.00 87.25 184 THR A CA 1
ATOM 1430 C C . THR A 1 184 ? -11.001 -4.449 -11.641 1.00 87.25 184 THR A C 1
ATOM 1432 O O . THR A 1 184 ? -10.454 -4.691 -12.714 1.00 87.25 184 THR A O 1
ATOM 1435 N N . GLN A 1 185 ? -10.626 -3.425 -10.868 1.00 88.25 185 GLN A N 1
ATOM 1436 C CA . GLN A 1 185 ? -9.511 -2.541 -11.213 1.00 88.25 185 GLN A CA 1
ATOM 1437 C C . GLN A 1 185 ? -8.192 -3.312 -11.312 1.00 88.25 185 GLN A C 1
ATOM 1439 O O . GLN A 1 185 ? -7.410 -3.051 -12.224 1.00 88.25 185 GLN A O 1
ATOM 1444 N N . PHE A 1 186 ? -7.945 -4.257 -10.402 1.00 87.88 186 PHE A N 1
ATOM 1445 C CA . PHE A 1 186 ? -6.767 -5.120 -10.438 1.00 87.88 186 PHE A CA 1
ATOM 1446 C C . PHE A 1 186 ? -6.756 -6.005 -11.688 1.00 87.88 186 PHE A C 1
ATOM 1448 O O . PHE A 1 186 ? -5.781 -5.990 -12.434 1.00 87.88 186 PHE A O 1
ATOM 1455 N N . ILE A 1 187 ? -7.853 -6.716 -11.970 1.00 89.50 187 ILE A N 1
ATOM 1456 C CA . ILE A 1 187 ? -7.982 -7.555 -13.172 1.00 89.50 187 ILE A CA 1
ATOM 1457 C C . ILE A 1 187 ? -7.769 -6.714 -14.432 1.00 89.50 187 ILE A C 1
ATOM 1459 O O . ILE A 1 187 ? -7.050 -7.139 -15.331 1.00 89.50 187 ILE A O 1
ATOM 1463 N N . LEU A 1 188 ? -8.338 -5.507 -14.493 1.00 88.44 188 LEU A N 1
ATOM 1464 C CA . LEU A 1 188 ? -8.159 -4.612 -15.630 1.00 88.44 188 LEU A CA 1
ATOM 1465 C C . LEU A 1 188 ? -6.689 -4.198 -15.796 1.00 88.44 188 LEU A C 1
ATOM 1467 O O . LEU A 1 188 ? -6.167 -4.274 -16.903 1.00 88.44 188 LEU A O 1
ATOM 1471 N N . ALA A 1 189 ? -5.989 -3.843 -14.714 1.00 87.06 189 ALA A N 1
ATOM 1472 C CA . ALA A 1 189 ? -4.556 -3.542 -14.767 1.00 87.06 189 ALA A CA 1
ATOM 1473 C C . ALA A 1 189 ? -3.728 -4.746 -15.261 1.00 87.06 189 ALA A C 1
ATOM 1475 O O . ALA A 1 189 ? -2.863 -4.587 -16.122 1.00 87.06 189 ALA A O 1
ATOM 1476 N N . MET A 1 190 ? -4.047 -5.958 -14.795 1.00 87.62 190 MET A N 1
ATOM 1477 C CA . MET A 1 190 ? -3.403 -7.201 -15.239 1.00 87.62 190 MET A CA 1
ATOM 1478 C C . MET A 1 190 ? -3.668 -7.507 -16.719 1.00 87.62 190 MET A C 1
ATOM 1480 O O . MET A 1 190 ? -2.761 -7.919 -17.444 1.00 87.62 190 MET A O 1
ATOM 1484 N N . LEU A 1 191 ? -4.891 -7.271 -17.199 1.00 87.38 191 LEU A N 1
ATOM 1485 C CA . LEU A 1 191 ? -5.235 -7.403 -18.617 1.00 87.38 191 LEU A CA 1
ATOM 1486 C C . LEU A 1 191 ? -4.439 -6.416 -19.480 1.00 87.38 191 LEU A C 1
ATOM 1488 O O . LEU A 1 191 ? -3.947 -6.787 -20.540 1.00 87.38 191 LEU A O 1
ATOM 1492 N N . PHE A 1 192 ? -4.250 -5.178 -19.021 1.00 84.44 192 PHE A N 1
ATOM 1493 C CA . PHE A 1 192 ? -3.432 -4.202 -19.743 1.00 84.44 192 PHE A CA 1
ATOM 1494 C C . PHE A 1 192 ? -1.939 -4.553 -19.731 1.00 84.44 192 PHE A C 1
ATOM 1496 O O . PHE A 1 192 ? -1.283 -4.385 -20.757 1.00 84.44 192 PHE A O 1
ATOM 1503 N N . LEU A 1 193 ? -1.406 -5.092 -18.629 1.00 83.00 193 LEU A N 1
ATOM 1504 C CA . LEU A 1 193 ? -0.021 -5.582 -18.565 1.00 83.00 193 LEU A CA 1
ATOM 1505 C C . LEU A 1 193 ? 0.218 -6.769 -19.503 1.00 83.00 193 LEU A C 1
ATOM 1507 O O . LEU A 1 193 ? 1.188 -6.773 -20.255 1.00 83.00 193 LEU A O 1
ATOM 1511 N N . THR A 1 194 ? -0.687 -7.748 -19.504 1.00 84.50 194 THR A N 1
ATOM 1512 C CA . THR A 1 194 ? -0.601 -8.905 -20.413 1.00 84.50 194 THR A CA 1
ATOM 1513 C C . THR A 1 194 ? -0.760 -8.489 -21.875 1.00 84.50 194 THR A C 1
ATOM 1515 O O . THR A 1 194 ? -0.056 -9.001 -22.743 1.00 84.50 194 THR A O 1
ATOM 1518 N N . LEU A 1 195 ? -1.621 -7.508 -22.164 1.00 83.44 195 LEU A N 1
ATOM 1519 C CA . LEU A 1 195 ? -1.744 -6.934 -23.501 1.00 83.44 195 LEU A CA 1
ATOM 1520 C C . LEU A 1 195 ? -0.474 -6.174 -23.919 1.00 83.44 195 LEU A C 1
ATOM 1522 O O . LEU A 1 195 ? -0.084 -6.250 -25.082 1.00 83.44 195 LEU A O 1
ATOM 1526 N N . LEU A 1 196 ? 0.191 -5.481 -22.989 1.00 80.00 196 LEU A N 1
ATOM 1527 C CA . LEU A 1 196 ? 1.466 -4.796 -23.231 1.00 80.00 196 LEU A CA 1
ATOM 1528 C C . LEU A 1 196 ? 2.580 -5.790 -23.571 1.00 80.00 196 LEU A C 1
ATOM 1530 O O . LEU A 1 196 ? 3.354 -5.540 -24.492 1.00 80.00 196 LEU A O 1
ATOM 1534 N N . GLU A 1 197 ? 2.622 -6.930 -22.883 1.00 79.69 197 GLU A N 1
ATOM 1535 C CA . GLU A 1 197 ? 3.535 -8.032 -23.195 1.00 79.69 197 GLU A CA 1
ATOM 1536 C C . GLU A 1 197 ? 3.229 -8.646 -24.570 1.00 79.69 197 GLU A C 1
ATOM 1538 O O . GLU A 1 197 ? 4.120 -8.772 -25.411 1.00 79.69 197 GLU A O 1
ATOM 1543 N N . ALA A 1 198 ? 1.960 -8.956 -24.850 1.00 79.88 198 ALA A N 1
ATOM 1544 C CA . ALA A 1 198 ? 1.544 -9.567 -26.112 1.00 79.88 198 ALA A CA 1
ATOM 1545 C C . ALA A 1 198 ? 1.763 -8.647 -27.329 1.00 79.88 198 ALA A C 1
ATOM 1547 O O . ALA A 1 198 ? 2.082 -9.114 -28.425 1.00 79.88 198 ALA A O 1
ATOM 1548 N N . LEU A 1 199 ? 1.601 -7.332 -27.151 1.00 76.31 199 LEU A N 1
ATOM 1549 C CA . LEU A 1 199 ? 1.775 -6.324 -28.200 1.00 76.31 199 LEU A CA 1
ATOM 1550 C C . LEU A 1 199 ? 3.190 -5.749 -28.273 1.00 76.31 199 LEU A C 1
ATOM 1552 O O . LEU A 1 199 ? 3.432 -4.899 -29.131 1.00 76.31 199 LEU A O 1
ATOM 1556 N N . HIS A 1 200 ? 4.134 -6.232 -27.458 1.00 66.44 200 HIS A N 1
ATOM 1557 C CA . HIS A 1 200 ? 5.528 -5.773 -27.454 1.00 66.44 200 HIS A CA 1
ATOM 1558 C C . HIS A 1 200 ? 6.207 -5.875 -28.839 1.00 66.44 200 HIS A C 1
ATOM 1560 O O . HIS A 1 200 ? 7.193 -5.202 -29.113 1.00 66.44 200 HIS A O 1
ATOM 1566 N N . VAL A 1 201 ? 5.631 -6.662 -29.756 1.00 58.62 201 VAL A N 1
ATOM 1567 C CA . VAL A 1 201 ? 6.062 -6.821 -31.155 1.00 58.62 201 VAL A CA 1
ATOM 1568 C C . VAL A 1 201 ? 5.693 -5.617 -32.052 1.00 58.62 201 VAL A C 1
ATOM 1570 O O . VAL A 1 201 ? 6.258 -5.464 -33.134 1.00 58.62 201 VAL A O 1
ATOM 1573 N N . LYS A 1 202 ? 4.759 -4.739 -31.647 1.00 61.91 202 LYS A N 1
ATOM 1574 C CA . LYS A 1 202 ? 4.290 -3.580 -32.438 1.00 61.91 202 LYS A CA 1
ATOM 1575 C C . LYS A 1 202 ? 4.569 -2.254 -31.718 1.00 61.91 202 LYS A C 1
ATOM 1577 O O . LYS A 1 202 ? 3.756 -1.748 -30.947 1.00 61.91 202 LYS A O 1
ATOM 1582 N N . GLU A 1 203 ? 5.706 -1.655 -32.058 1.00 64.31 203 GLU A N 1
ATOM 1583 C CA . GLU A 1 203 ? 6.304 -0.470 -31.418 1.00 64.31 203 GLU A CA 1
ATOM 1584 C C . GLU A 1 203 ? 5.373 0.763 -31.345 1.00 64.31 203 GLU A C 1
ATOM 1586 O O . GLU A 1 203 ? 5.335 1.460 -30.335 1.00 64.31 203 GLU A O 1
ATOM 1591 N N . LYS A 1 204 ? 4.538 1.004 -32.369 1.00 65.56 204 LYS A N 1
ATOM 1592 C CA . LYS A 1 204 ? 3.672 2.203 -32.446 1.00 65.56 204 LYS A CA 1
ATOM 1593 C C . LYS A 1 204 ? 2.450 2.188 -31.517 1.00 65.56 204 LYS A C 1
ATOM 1595 O O . LYS A 1 204 ? 1.855 3.236 -31.293 1.00 65.56 204 LYS A O 1
ATOM 1600 N N . THR A 1 205 ? 2.047 1.028 -30.996 1.00 68.12 205 THR A N 1
ATOM 1601 C CA . THR A 1 205 ? 0.862 0.893 -30.121 1.00 68.12 205 THR A CA 1
ATOM 1602 C C . THR A 1 205 ? 1.199 0.832 -28.630 1.00 68.12 205 THR A C 1
ATOM 1604 O O . THR A 1 205 ? 0.290 0.815 -27.804 1.00 68.12 205 THR A O 1
ATOM 1607 N N . LEU A 1 206 ? 2.486 0.811 -28.271 1.00 73.75 206 LEU A N 1
ATOM 1608 C CA . LEU A 1 206 ? 2.939 0.563 -26.900 1.00 73.75 206 LEU A CA 1
ATOM 1609 C C . LEU A 1 206 ? 2.716 1.765 -25.966 1.00 73.75 206 LEU A C 1
ATOM 1611 O O . LEU A 1 206 ? 2.318 1.596 -24.817 1.00 73.75 206 LEU A O 1
ATOM 1615 N N . GLU A 1 207 ? 2.920 2.983 -26.469 1.00 74.56 207 GLU A N 1
ATOM 1616 C CA . GLU A 1 207 ? 2.808 4.225 -25.694 1.00 74.56 207 GLU A CA 1
ATOM 1617 C C . GLU A 1 207 ? 1.414 4.511 -25.129 1.00 74.56 207 GLU A C 1
ATOM 1619 O O . GLU A 1 207 ? 1.297 4.657 -23.908 1.00 74.56 207 GLU A O 1
ATOM 1624 N N . PRO A 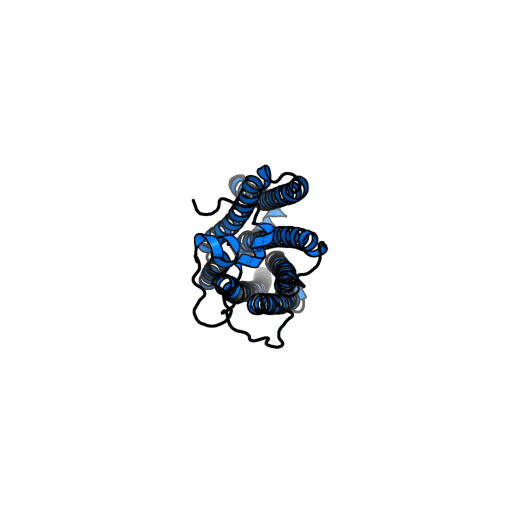1 208 ? 0.338 4.552 -25.937 1.00 80.50 208 PRO A N 1
ATOM 1625 C CA . PRO A 1 208 ? -0.995 4.779 -25.387 1.00 80.50 208 PRO A CA 1
ATOM 1626 C C . PRO A 1 208 ? -1.395 3.674 -24.403 1.00 80.50 208 PRO A C 1
ATOM 1628 O O . PRO A 1 208 ? -2.077 3.945 -23.414 1.00 80.50 208 PRO A O 1
ATOM 1631 N N . LEU A 1 209 ? -0.942 2.436 -24.628 1.00 80.38 209 LEU A N 1
ATOM 1632 C CA . LEU A 1 209 ? -1.241 1.310 -23.753 1.00 80.38 209 LEU A CA 1
ATOM 1633 C C . LEU A 1 209 ? -0.546 1.439 -22.392 1.00 80.38 209 LEU A C 1
ATOM 1635 O O . LEU A 1 209 ? -1.179 1.238 -21.356 1.00 80.38 209 LEU A O 1
ATOM 1639 N N . TYR A 1 210 ? 0.725 1.841 -22.390 1.00 81.06 210 TYR A N 1
ATOM 1640 C CA . TYR A 1 210 ? 1.482 2.114 -21.173 1.00 81.06 210 TYR A CA 1
ATOM 1641 C C . TYR A 1 210 ? 0.859 3.244 -20.344 1.00 81.06 210 TYR A C 1
ATOM 1643 O O . TYR A 1 210 ? 0.663 3.094 -19.137 1.00 81.06 210 TYR A O 1
ATOM 1651 N N . TRP A 1 211 ? 0.484 4.355 -20.984 1.00 84.06 211 TRP A N 1
ATOM 1652 C CA . TRP A 1 211 ? -0.192 5.458 -20.297 1.00 84.06 211 TRP A CA 1
ATOM 1653 C C . TRP A 1 211 ? -1.568 5.064 -19.770 1.00 84.06 211 TRP A C 1
ATOM 1655 O O . TRP A 1 211 ? -1.960 5.517 -18.697 1.00 84.06 211 TRP A O 1
ATOM 1665 N N . THR A 1 212 ? -2.280 4.185 -20.478 1.00 86.19 212 THR A N 1
ATOM 1666 C CA . THR A 1 212 ? -3.551 3.639 -19.991 1.00 86.19 212 THR A CA 1
ATOM 1667 C C . THR A 1 212 ? -3.333 2.769 -18.755 1.00 86.19 212 THR A C 1
ATOM 1669 O O . THR A 1 212 ? -4.035 2.942 -17.762 1.00 86.19 212 THR A O 1
ATOM 1672 N N . TYR A 1 213 ? -2.322 1.894 -18.767 1.00 86.12 213 TYR A N 1
ATOM 1673 C CA . TYR A 1 213 ? -1.927 1.111 -17.595 1.00 86.12 213 TYR A CA 1
ATOM 1674 C C . TYR A 1 213 ? -1.565 2.007 -16.402 1.00 86.12 213 TYR A C 1
ATOM 1676 O O . TYR A 1 213 ? -2.056 1.787 -15.295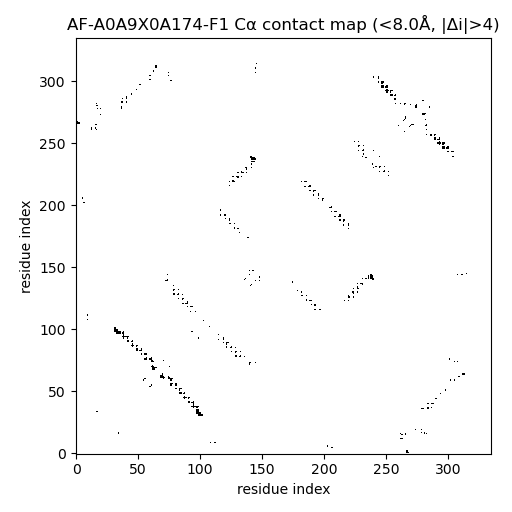 1.00 86.12 213 TYR A O 1
ATOM 1684 N N . MET A 1 214 ? -0.779 3.063 -16.629 1.00 84.88 214 MET A N 1
ATOM 1685 C CA . MET A 1 214 ? -0.490 4.049 -15.590 1.00 84.88 214 MET A CA 1
ATOM 1686 C C . MET A 1 214 ? -1.770 4.714 -15.090 1.00 84.88 214 MET A C 1
ATOM 1688 O O . MET A 1 214 ? -2.007 4.734 -13.889 1.00 84.88 214 MET A O 1
ATOM 1692 N N . GLY A 1 215 ? -2.653 5.171 -15.977 1.00 88.44 215 GLY A N 1
ATOM 1693 C CA . GLY A 1 215 ? -3.959 5.706 -15.587 1.00 88.44 215 GLY A CA 1
ATOM 1694 C C . GLY A 1 215 ? -4.731 4.757 -14.664 1.00 88.44 215 GLY A C 1
ATOM 1695 O O . GLY A 1 215 ? -5.248 5.193 -13.637 1.00 88.44 215 GLY A O 1
ATOM 1696 N N . LEU A 1 216 ? -4.735 3.453 -14.960 1.00 88.69 216 LEU A N 1
ATOM 1697 C CA . LEU A 1 216 ? -5.362 2.438 -14.109 1.00 88.69 216 LEU A CA 1
ATOM 1698 C C . LEU A 1 216 ? -4.697 2.330 -12.732 1.00 88.69 216 LEU A C 1
ATOM 1700 O O . LEU A 1 216 ? -5.409 2.365 -11.727 1.00 88.69 216 LEU A O 1
ATOM 1704 N N . LEU A 1 217 ? -3.365 2.273 -12.660 1.00 87.56 217 LEU A N 1
ATOM 1705 C CA . LEU A 1 217 ? -2.641 2.293 -11.382 1.00 87.56 217 LEU A CA 1
ATOM 1706 C C . LEU A 1 217 ? -2.985 3.533 -10.550 1.00 87.56 217 LEU A C 1
ATOM 1708 O O . LEU A 1 217 ? -3.300 3.424 -9.369 1.00 87.56 217 LEU A O 1
ATOM 1712 N N . TRP A 1 218 ? -2.996 4.713 -11.170 1.00 89.00 218 TRP A N 1
ATOM 1713 C CA . TRP A 1 218 ? -3.340 5.957 -10.485 1.00 89.00 218 TRP A CA 1
ATOM 1714 C C . TRP A 1 218 ? -4.787 5.949 -9.992 1.00 89.00 218 TRP A C 1
ATOM 1716 O O . TRP A 1 218 ? -5.049 6.387 -8.873 1.00 89.00 218 TRP A O 1
ATOM 1726 N N . THR A 1 219 ? -5.731 5.402 -10.768 1.00 89.38 219 THR A N 1
ATOM 1727 C CA . THR A 1 219 ? -7.112 5.241 -10.285 1.00 89.38 219 THR A CA 1
ATOM 1728 C C . THR A 1 219 ? -7.194 4.304 -9.082 1.00 89.38 219 THR A C 1
ATOM 1730 O O . THR A 1 219 ? -7.938 4.611 -8.152 1.00 89.38 219 THR A O 1
ATOM 1733 N N . GLN A 1 220 ? -6.402 3.225 -9.042 1.00 88.19 220 GLN A N 1
ATOM 1734 C CA . GLN A 1 220 ? -6.308 2.351 -7.869 1.00 88.19 220 GLN A CA 1
ATOM 1735 C C . GLN A 1 220 ? -5.735 3.110 -6.662 1.00 88.19 220 GLN A C 1
ATOM 1737 O O . GLN A 1 220 ? -6.351 3.091 -5.596 1.00 88.19 220 GLN A O 1
ATOM 1742 N N . SER A 1 221 ? -4.634 3.853 -6.819 1.00 89.81 221 SER A N 1
ATOM 1743 C CA . SER A 1 221 ? -4.066 4.669 -5.732 1.00 89.81 221 SER A CA 1
ATOM 1744 C C . SER A 1 221 ? -5.059 5.719 -5.219 1.00 89.81 221 SER A C 1
ATOM 1746 O O . SER A 1 221 ? -5.196 5.904 -4.010 1.00 89.81 221 SER A O 1
ATOM 1748 N N . ILE A 1 222 ? -5.832 6.358 -6.107 1.00 89.50 222 ILE A N 1
ATOM 1749 C CA . ILE A 1 222 ? -6.896 7.297 -5.716 1.00 89.50 222 ILE A CA 1
ATOM 1750 C C . ILE A 1 222 ? -7.942 6.602 -4.839 1.00 89.50 222 ILE A C 1
ATOM 1752 O O . ILE A 1 222 ? -8.400 7.196 -3.864 1.00 89.50 222 ILE A O 1
ATOM 1756 N N . THR A 1 223 ? -8.299 5.343 -5.112 1.00 88.25 223 THR A N 1
ATOM 1757 C CA . THR A 1 223 ? -9.246 4.628 -4.241 1.00 88.25 223 THR A CA 1
ATOM 1758 C C . THR A 1 223 ? -8.714 4.416 -2.822 1.00 88.25 223 THR A C 1
ATOM 1760 O O . THR A 1 223 ? -9.477 4.566 -1.865 1.00 88.25 223 THR A O 1
ATOM 1763 N N . ALA A 1 224 ? -7.412 4.161 -2.654 1.00 89.25 224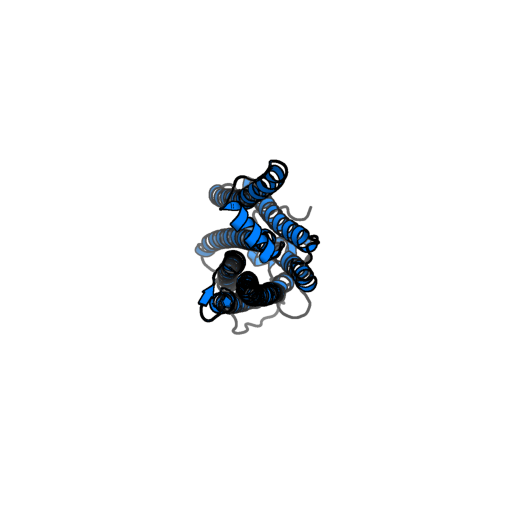 ALA A N 1
ATOM 1764 C CA . ALA A 1 224 ? -6.787 4.087 -1.333 1.00 89.25 224 ALA A CA 1
ATOM 1765 C C . ALA A 1 224 ? -6.861 5.439 -0.599 1.00 89.25 224 ALA A C 1
ATOM 1767 O O . ALA A 1 224 ? -7.218 5.487 0.580 1.00 89.25 224 ALA A O 1
ATOM 1768 N N . ILE A 1 225 ? -6.620 6.549 -1.308 1.00 90.56 225 ILE A N 1
ATOM 1769 C CA . ILE A 1 225 ? -6.766 7.909 -0.760 1.00 90.56 225 ILE A CA 1
ATOM 1770 C C . ILE A 1 225 ? -8.213 8.164 -0.317 1.00 90.56 225 ILE A C 1
ATOM 1772 O O . ILE A 1 225 ? -8.440 8.670 0.783 1.00 90.56 225 ILE A O 1
ATOM 1776 N N . VAL A 1 226 ? -9.200 7.779 -1.132 1.00 89.31 226 VAL A N 1
ATOM 1777 C CA . VAL A 1 226 ? -10.624 7.920 -0.788 1.00 89.31 226 VAL A CA 1
ATOM 1778 C C . VAL A 1 226 ? -10.947 7.174 0.508 1.00 89.31 226 VAL A C 1
ATOM 1780 O O . VAL A 1 226 ? -11.614 7.741 1.372 1.00 89.31 226 VAL A O 1
ATOM 1783 N N . TRP A 1 227 ? -10.432 5.956 0.710 1.00 89.00 227 TRP A N 1
ATOM 1784 C CA . TRP A 1 227 ? -10.629 5.246 1.980 1.00 89.00 227 TRP A CA 1
ATOM 1785 C C . TRP A 1 227 ? -10.042 5.975 3.172 1.00 89.00 227 TRP A C 1
ATOM 1787 O O . TRP A 1 227 ? -10.696 6.067 4.210 1.00 89.00 227 TRP A O 1
ATOM 1797 N N . VAL A 1 228 ? -8.835 6.514 3.035 1.00 90.75 228 VAL A N 1
ATOM 1798 C CA . VAL A 1 228 ? -8.221 7.299 4.106 1.00 90.75 228 VAL A CA 1
ATOM 1799 C C . VAL A 1 228 ? -9.074 8.516 4.447 1.00 90.75 228 VAL A C 1
ATOM 1801 O O . VAL A 1 228 ? -9.303 8.772 5.627 1.00 90.75 228 VAL A O 1
ATOM 1804 N N . ILE A 1 229 ? -9.612 9.221 3.446 1.00 88.75 229 ILE A N 1
ATOM 1805 C CA . ILE A 1 229 ? -10.528 10.349 3.666 1.00 88.75 229 ILE A CA 1
ATOM 1806 C C . ILE A 1 229 ? -11.787 9.878 4.401 1.00 88.75 229 ILE A C 1
ATOM 1808 O O . ILE A 1 229 ? -12.195 10.511 5.375 1.00 88.75 229 ILE A O 1
ATOM 1812 N N . LEU A 1 230 ? -12.383 8.750 4.003 1.00 88.00 230 LEU A N 1
ATOM 1813 C CA . LEU A 1 230 ? -13.566 8.193 4.670 1.00 88.00 230 LEU A CA 1
ATOM 1814 C C . LEU A 1 230 ? -13.285 7.789 6.126 1.00 88.00 230 LEU A C 1
ATOM 1816 O O . LEU A 1 230 ? -14.127 8.005 6.994 1.00 88.00 230 LEU A O 1
ATOM 1820 N N . ILE A 1 231 ? -12.105 7.237 6.420 1.00 87.62 231 ILE A N 1
ATOM 1821 C CA . ILE A 1 231 ? -11.685 6.910 7.792 1.00 87.62 231 ILE A CA 1
ATOM 1822 C C . ILE A 1 231 ? -11.44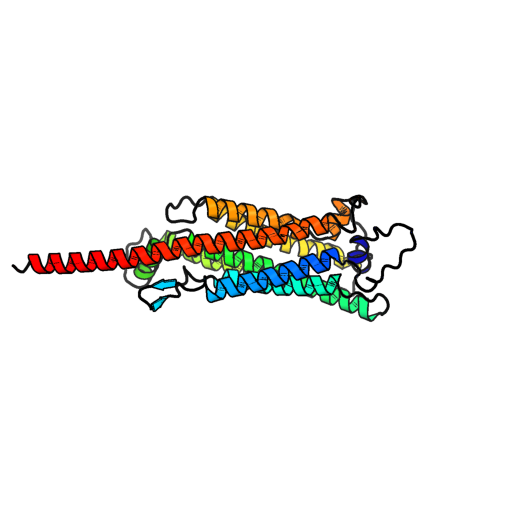5 8.189 8.606 1.00 87.62 231 ILE A C 1
ATOM 1824 O O . ILE A 1 231 ? -11.893 8.286 9.750 1.00 87.62 231 ILE A O 1
ATOM 1828 N N . ALA A 1 232 ? -10.762 9.178 8.027 1.00 88.25 232 ALA A N 1
ATOM 1829 C CA . ALA A 1 232 ? -10.408 10.425 8.698 1.00 88.25 232 ALA A CA 1
ATOM 1830 C C . ALA A 1 232 ? -11.631 11.309 8.992 1.00 88.25 232 ALA A C 1
ATOM 1832 O O . ALA A 1 232 ? -11.692 11.948 10.040 1.00 88.25 232 ALA A O 1
ATOM 1833 N N . THR A 1 233 ? -12.617 11.316 8.093 1.00 86.50 233 THR A N 1
ATOM 1834 C CA . THR A 1 233 ? -13.859 12.099 8.226 1.00 86.50 233 THR A CA 1
ATOM 1835 C C . THR A 1 233 ? -14.934 11.412 9.063 1.00 86.50 233 THR A C 1
ATOM 1837 O O . THR A 1 233 ? -15.935 12.046 9.403 1.00 86.50 233 THR A O 1
ATOM 1840 N N . ASN A 1 234 ? -14.741 10.144 9.436 1.00 83.62 234 ASN A N 1
ATOM 1841 C CA . ASN A 1 234 ? -15.686 9.445 10.293 1.00 83.62 234 ASN A CA 1
ATOM 1842 C C . ASN A 1 234 ? -15.718 10.086 11.696 1.00 83.62 234 ASN A C 1
ATOM 1844 O O . ASN A 1 234 ? -14.682 10.216 12.354 1.00 83.62 234 ASN A O 1
ATOM 1848 N N . LYS A 1 235 ? -16.916 10.479 12.145 1.00 79.12 235 LYS A N 1
ATOM 1849 C CA . LYS A 1 235 ? -17.169 11.152 13.428 1.00 79.12 235 LYS A CA 1
ATOM 1850 C C . LYS A 1 235 ? -17.543 10.212 14.579 1.00 79.12 235 LYS A C 1
ATOM 1852 O O . LYS A 1 235 ? -17.774 10.706 15.672 1.00 79.12 235 LYS A O 1
ATOM 1857 N N . ASN A 1 236 ? -17.602 8.900 14.355 1.00 77.50 236 ASN A N 1
ATOM 1858 C CA . ASN A 1 236 ? -17.927 7.942 15.412 1.00 77.50 236 ASN A CA 1
ATOM 1859 C C . ASN A 1 236 ? -16.915 8.038 16.562 1.00 77.50 236 ASN A C 1
ATOM 1861 O O . ASN A 1 236 ? -15.708 7.917 16.324 1.00 77.50 236 ASN A O 1
ATOM 1865 N N . GLU A 1 237 ? -17.420 8.243 17.780 1.00 72.44 237 GLU A N 1
ATOM 1866 C CA . GLU A 1 237 ? -16.613 8.395 18.997 1.00 72.44 237 GLU A CA 1
ATOM 1867 C C . GLU A 1 237 ? -15.888 7.090 19.361 1.00 72.44 237 GLU A C 1
ATOM 1869 O O . GLU A 1 237 ? -14.706 7.130 19.689 1.00 72.44 237 GLU A O 1
ATOM 1874 N N . ASP A 1 238 ? -16.523 5.936 19.122 1.00 73.06 238 ASP A N 1
ATOM 1875 C CA . ASP A 1 238 ? -15.930 4.594 19.291 1.00 73.06 238 ASP A CA 1
ATOM 1876 C C . ASP A 1 238 ? -15.005 4.173 18.125 1.00 73.06 238 ASP A C 1
ATOM 1878 O O . ASP A 1 238 ? -14.601 3.013 17.982 1.00 73.06 238 ASP A O 1
ATOM 1882 N N . GLY A 1 239 ? -14.722 5.093 17.201 1.00 77.69 239 GLY A N 1
ATOM 1883 C CA . GLY A 1 239 ? -13.879 4.857 16.034 1.00 77.69 239 GLY A CA 1
ATOM 1884 C C . GLY A 1 239 ? -12.373 4.993 16.315 1.00 77.69 239 GLY A C 1
ATOM 1885 O O . GLY A 1 239 ? -11.933 5.113 17.455 1.00 77.69 239 GLY A O 1
ATOM 1886 N N . PRO A 1 240 ? -11.541 5.007 15.255 1.00 83.50 240 PRO A N 1
ATOM 1887 C CA . PRO A 1 240 ? -10.113 5.239 15.366 1.00 83.50 240 PRO A CA 1
ATOM 1888 C C . PRO A 1 240 ? -9.833 6.566 16.056 1.00 83.50 240 PRO A C 1
ATOM 1890 O O . PRO A 1 240 ? -10.486 7.579 15.771 1.00 83.50 240 PRO A O 1
ATOM 1893 N N . THR A 1 241 ? -8.804 6.580 16.897 1.00 87.56 241 THR A N 1
ATOM 1894 C CA . THR A 1 241 ? -8.376 7.809 17.569 1.00 87.56 241 THR A CA 1
ATOM 1895 C C . THR A 1 241 ? -7.973 8.882 16.551 1.00 87.56 241 THR A C 1
ATOM 1897 O O . THR A 1 241 ? -7.558 8.579 15.426 1.00 87.56 241 THR A O 1
ATOM 1900 N N . LEU A 1 242 ? -8.046 10.161 16.939 1.00 88.38 242 LEU A N 1
ATOM 1901 C CA . LEU A 1 242 ? -7.590 11.271 16.089 1.00 88.38 242 LEU A CA 1
ATOM 1902 C C . LEU A 1 242 ? -6.124 11.095 15.662 1.00 88.38 242 LEU A C 1
ATOM 1904 O O . LEU A 1 242 ? -5.775 11.371 14.515 1.00 88.38 242 LEU A O 1
ATOM 1908 N N . VAL A 1 243 ? -5.289 10.565 16.561 1.00 90.06 243 VAL A N 1
ATOM 1909 C CA . VAL A 1 243 ? -3.885 10.244 16.280 1.00 90.06 243 VAL A CA 1
ATOM 1910 C C . VAL A 1 243 ? -3.784 9.172 15.194 1.00 90.06 243 VAL A C 1
ATOM 1912 O O . VAL A 1 243 ? -3.053 9.369 14.226 1.00 90.06 243 VAL A O 1
ATOM 1915 N N . THR A 1 244 ? -4.558 8.083 15.288 1.00 91.12 244 THR A N 1
ATOM 1916 C CA . THR A 1 244 ? -4.597 7.039 14.249 1.00 91.12 244 THR A CA 1
ATOM 1917 C C . THR A 1 244 ? -5.002 7.620 12.892 1.00 91.12 244 THR A C 1
ATOM 1919 O O . THR A 1 244 ? -4.368 7.323 11.879 1.00 91.12 244 THR A O 1
ATOM 1922 N N . LYS A 1 245 ? -6.040 8.465 12.858 1.00 92.19 245 LYS A N 1
ATOM 1923 C CA . LYS A 1 245 ? -6.528 9.104 11.624 1.00 92.19 245 LYS A CA 1
ATOM 1924 C C . LYS A 1 245 ? -5.440 9.961 10.976 1.00 92.19 245 LYS A C 1
ATOM 1926 O O . LYS A 1 245 ? -5.201 9.837 9.778 1.00 92.19 245 LYS A O 1
ATOM 1931 N N . LEU A 1 246 ? -4.752 10.783 11.769 1.00 93.19 246 LEU A N 1
ATOM 1932 C CA . LEU A 1 246 ? -3.669 11.636 11.283 1.00 93.19 246 LEU A CA 1
ATOM 1933 C C . LEU A 1 246 ? -2.484 10.806 10.779 1.00 93.19 246 LEU A C 1
ATOM 1935 O O . LEU A 1 246 ? -1.973 11.076 9.695 1.00 93.19 246 LEU A O 1
ATOM 1939 N N . LEU A 1 247 ? -2.092 9.760 11.509 1.00 94.50 247 LEU A N 1
ATOM 1940 C CA . LEU A 1 247 ? -1.030 8.850 11.079 1.00 94.50 247 LEU A CA 1
ATOM 1941 C C . LEU A 1 247 ? -1.384 8.132 9.769 1.00 94.50 247 LEU A C 1
ATOM 1943 O O . LEU A 1 247 ? -0.526 8.025 8.902 1.00 94.50 247 LEU A O 1
ATOM 1947 N N . LEU A 1 248 ? -2.634 7.699 9.575 1.00 93.00 248 LEU A N 1
ATOM 1948 C CA . LEU A 1 248 ? -3.083 7.100 8.311 1.00 93.00 248 LEU A CA 1
ATOM 1949 C C . LEU A 1 248 ? -2.963 8.071 7.130 1.00 93.00 248 LEU A C 1
ATOM 1951 O O . LEU A 1 248 ? -2.450 7.691 6.077 1.00 93.00 248 LEU A O 1
ATOM 1955 N N . VAL A 1 249 ? -3.402 9.322 7.314 1.00 94.25 249 VAL A N 1
ATOM 1956 C CA . VAL A 1 249 ? -3.281 10.376 6.294 1.00 94.25 249 VAL A CA 1
ATOM 1957 C C . VAL A 1 249 ? -1.818 10.621 5.951 1.00 94.25 249 VAL A C 1
ATOM 1959 O O . VAL A 1 249 ? -1.445 10.575 4.781 1.00 94.25 249 VAL A O 1
ATOM 1962 N N . VAL A 1 250 ? -0.979 10.829 6.965 1.00 94.81 250 VAL A N 1
ATOM 1963 C CA . VAL A 1 250 ? 0.453 11.082 6.777 1.00 94.81 250 VAL A CA 1
ATOM 1964 C C . VAL A 1 250 ? 1.135 9.885 6.108 1.00 94.81 250 VAL A C 1
ATOM 1966 O O . VAL A 1 250 ? 1.893 10.077 5.163 1.00 94.81 250 VAL A O 1
ATOM 1969 N N . GLY A 1 251 ? 0.826 8.656 6.531 1.00 93.25 251 GLY A N 1
ATOM 1970 C CA . GLY A 1 251 ? 1.384 7.430 5.957 1.00 93.25 251 GLY A CA 1
ATOM 1971 C C . GLY A 1 251 ? 1.118 7.312 4.456 1.00 93.25 251 GLY A C 1
ATOM 1972 O O . GLY A 1 251 ? 2.062 7.106 3.691 1.00 93.25 251 GLY A O 1
ATOM 1973 N N . VAL A 1 252 ? -0.131 7.523 4.022 1.00 92.00 252 VAL A N 1
ATOM 1974 C CA . VAL A 1 252 ? -0.488 7.483 2.592 1.00 92.00 252 VAL A CA 1
ATOM 1975 C C . VAL A 1 252 ? 0.123 8.651 1.821 1.00 92.00 252 VAL A C 1
ATOM 1977 O O . VAL A 1 252 ? 0.704 8.429 0.763 1.00 92.00 252 VAL A O 1
ATOM 1980 N N . VAL A 1 253 ? 0.085 9.880 2.343 1.00 92.31 253 VAL A N 1
ATOM 1981 C CA . VAL A 1 253 ? 0.687 11.040 1.656 1.00 92.31 253 VAL A CA 1
ATOM 1982 C C . VAL A 1 253 ? 2.187 10.839 1.423 1.00 92.31 253 VAL A C 1
ATOM 1984 O O . VAL A 1 253 ? 2.683 11.143 0.341 1.00 92.31 253 VAL A O 1
ATOM 1987 N N . ILE A 1 254 ? 2.897 10.271 2.400 1.00 93.19 254 ILE A N 1
ATOM 1988 C CA . ILE A 1 254 ? 4.330 9.972 2.297 1.00 93.19 254 ILE A CA 1
ATOM 1989 C C . ILE A 1 254 ? 4.615 8.854 1.273 1.00 93.19 254 ILE A C 1
ATOM 1991 O O . ILE A 1 254 ? 5.700 8.846 0.697 1.00 93.19 254 ILE A O 1
ATOM 1995 N N . THR A 1 255 ? 3.667 7.947 0.987 1.00 90.25 255 THR A N 1
ATOM 1996 C CA . THR A 1 255 ? 3.843 6.933 -0.078 1.00 90.25 255 THR A CA 1
ATOM 1997 C C . THR A 1 255 ? 3.692 7.476 -1.497 1.00 90.25 255 THR A C 1
ATOM 1999 O O . THR A 1 255 ? 4.334 6.950 -2.403 1.00 90.25 255 THR A O 1
ATOM 2002 N N . LEU A 1 256 ? 2.906 8.541 -1.708 1.00 88.75 256 LEU A N 1
ATOM 2003 C CA . LEU A 1 256 ? 2.569 9.032 -3.056 1.00 88.75 256 LEU A CA 1
ATOM 2004 C C . LEU A 1 256 ? 3.789 9.368 -3.934 1.00 88.75 256 LEU A C 1
ATOM 2006 O O . LEU A 1 256 ? 3.768 9.030 -5.117 1.00 88.75 256 LEU A O 1
ATOM 2010 N N . PRO A 1 257 ? 4.872 9.982 -3.416 1.00 88.62 257 PRO A N 1
ATOM 2011 C CA . PRO A 1 257 ? 6.082 10.204 -4.205 1.00 88.62 257 PRO A CA 1
ATOM 2012 C C . PRO A 1 257 ? 6.688 8.914 -4.779 1.00 88.62 257 PRO A C 1
ATOM 2014 O O . PRO A 1 257 ? 7.201 8.929 -5.898 1.00 88.62 257 PRO A O 1
ATOM 2017 N N . GLY A 1 258 ? 6.615 7.807 -4.034 1.00 84.56 258 GLY A N 1
ATOM 2018 C CA . GLY A 1 258 ? 7.122 6.496 -4.449 1.00 84.56 258 GLY A CA 1
ATOM 2019 C C . GLY A 1 258 ? 6.228 5.768 -5.459 1.00 84.56 258 GLY A C 1
ATOM 2020 O O . GLY A 1 258 ? 6.700 4.851 -6.132 1.00 84.56 258 GLY A O 1
ATOM 2021 N N . ASP A 1 259 ? 4.966 6.186 -5.599 1.00 84.12 259 ASP A N 1
ATOM 2022 C CA . ASP A 1 259 ? 4.036 5.683 -6.621 1.00 84.12 259 ASP A CA 1
ATOM 2023 C C . ASP A 1 259 ? 4.299 6.306 -7.997 1.00 84.12 259 ASP A C 1
ATOM 2025 O O . ASP A 1 259 ? 3.921 5.736 -9.024 1.00 84.12 259 ASP A O 1
ATOM 2029 N N . ILE A 1 260 ? 4.964 7.465 -8.036 1.00 82.94 260 ILE A N 1
ATOM 2030 C CA . ILE A 1 260 ? 5.343 8.113 -9.288 1.00 82.94 260 ILE A CA 1
ATOM 2031 C C . ILE A 1 260 ? 6.489 7.312 -9.933 1.00 82.94 260 ILE A C 1
ATOM 2033 O O . ILE A 1 260 ? 7.542 7.124 -9.314 1.00 82.94 260 ILE A O 1
ATOM 2037 N N . PRO A 1 261 ? 6.337 6.873 -11.194 1.00 76.56 261 PRO A N 1
ATOM 2038 C CA . PRO A 1 261 ? 7.372 6.119 -11.893 1.00 76.56 261 PRO A CA 1
ATOM 2039 C C . PRO A 1 261 ? 8.693 6.893 -12.001 1.00 76.56 261 PRO A C 1
ATOM 2041 O O . PRO A 1 261 ? 8.695 8.105 -12.231 1.00 76.56 261 PRO A O 1
ATOM 2044 N N . SER A 1 262 ? 9.825 6.190 -11.922 1.00 71.69 262 SER A N 1
ATOM 2045 C CA . SER A 1 262 ? 11.170 6.791 -11.985 1.00 71.69 262 SER A CA 1
ATOM 2046 C C . SER A 1 262 ? 11.400 7.638 -13.243 1.00 71.69 262 SER A C 1
ATOM 2048 O O . SER A 1 262 ? 12.029 8.691 -13.169 1.00 71.69 262 SER A O 1
ATOM 2050 N N . PHE A 1 263 ? 10.836 7.241 -14.389 1.00 67.69 263 PHE A N 1
ATOM 2051 C CA . PHE A 1 263 ? 10.958 8.010 -15.631 1.00 67.69 263 PHE A CA 1
ATOM 2052 C C . PHE A 1 263 ? 10.245 9.374 -15.563 1.00 67.69 263 PHE A C 1
ATOM 2054 O O . PHE A 1 263 ? 10.695 10.331 -16.190 1.00 67.69 263 PHE A O 1
ATOM 2061 N N . VAL A 1 264 ? 9.143 9.487 -14.807 1.00 72.56 264 VAL A N 1
ATOM 2062 C CA . VAL A 1 264 ? 8.438 10.765 -14.605 1.00 72.56 264 VAL A CA 1
ATOM 2063 C C . VAL A 1 264 ? 9.283 11.676 -13.724 1.00 72.56 264 VAL A C 1
ATOM 2065 O O . VAL A 1 264 ? 9.411 12.864 -14.017 1.00 72.56 264 VAL A O 1
ATOM 2068 N N . TRP A 1 265 ? 9.913 11.117 -12.686 1.00 72.25 265 TRP A N 1
ATOM 2069 C CA . TRP A 1 265 ? 10.874 11.847 -11.861 1.00 72.25 265 TRP A CA 1
ATOM 2070 C C . TRP A 1 265 ? 12.014 12.417 -12.708 1.00 72.25 265 TRP A C 1
ATOM 2072 O O . TRP A 1 265 ? 12.242 13.628 -12.686 1.00 72.25 265 TRP A O 1
ATOM 2082 N N . SER A 1 266 ? 12.665 11.574 -13.513 1.00 63.34 266 SER A N 1
ATOM 2083 C CA . SER A 1 266 ? 13.817 11.977 -14.325 1.00 63.34 266 SER A CA 1
ATOM 2084 C C . SER A 1 266 ? 13.461 12.921 -15.479 1.00 63.34 266 SER A C 1
ATOM 2086 O O . SER A 1 266 ? 14.234 13.832 -15.767 1.00 63.34 266 SER A O 1
ATOM 2088 N N . SER A 1 267 ? 12.295 12.751 -16.113 1.00 64.88 267 SER A N 1
ATOM 2089 C CA . SER A 1 267 ? 11.916 13.509 -17.318 1.00 64.88 267 SER A CA 1
ATOM 2090 C C . SER A 1 267 ? 11.145 14.799 -17.028 1.00 64.88 267 SER A C 1
ATOM 2092 O O . SER A 1 267 ? 11.267 15.763 -17.781 1.00 64.88 267 SER A O 1
ATOM 2094 N N . CYS A 1 268 ? 10.326 14.830 -15.971 1.00 65.50 268 CYS A N 1
ATOM 2095 C CA . CYS A 1 268 ? 9.390 15.935 -15.725 1.00 65.50 268 CYS A CA 1
ATOM 2096 C C . CYS A 1 268 ? 9.756 16.792 -14.510 1.00 65.50 268 CYS A C 1
ATOM 2098 O O . CYS A 1 268 ? 9.468 17.987 -14.512 1.00 65.50 268 CYS A O 1
ATOM 2100 N N . ILE A 1 269 ? 10.347 16.202 -13.466 1.00 63.72 269 ILE A N 1
ATOM 2101 C CA . ILE A 1 269 ? 10.557 16.893 -12.181 1.00 63.72 269 ILE A CA 1
ATOM 2102 C C . ILE A 1 269 ? 11.994 17.397 -12.074 1.00 63.72 269 ILE A C 1
ATOM 2104 O O . ILE A 1 269 ? 12.239 18.527 -11.653 1.00 63.72 269 ILE A O 1
ATOM 2108 N N . THR A 1 270 ? 12.956 16.576 -12.486 1.00 59.09 270 THR A N 1
ATOM 2109 C CA . THR A 1 270 ? 14.379 16.858 -12.300 1.00 59.09 270 THR A CA 1
ATOM 2110 C C . THR A 1 270 ? 15.114 16.772 -13.622 1.00 59.09 270 THR A C 1
ATOM 2112 O O . THR A 1 270 ? 15.993 15.929 -13.779 1.00 59.09 270 THR A O 1
ATOM 2115 N N . SER A 1 271 ? 14.787 17.646 -14.578 1.00 53.34 271 SER A N 1
ATOM 2116 C CA . SER A 1 271 ? 15.611 17.806 -15.781 1.00 53.34 271 SER A CA 1
ATOM 2117 C C . SER A 1 271 ? 17.069 18.083 -15.376 1.00 53.34 271 SER A C 1
ATOM 2119 O O . SER A 1 271 ? 17.420 19.188 -14.962 1.00 53.34 271 SER A O 1
ATOM 2121 N N . HIS A 1 272 ? 17.905 17.046 -15.464 1.00 53.09 272 HIS A N 1
ATOM 2122 C CA . HIS A 1 272 ? 19.373 17.033 -15.411 1.00 53.09 272 HIS A CA 1
ATOM 2123 C C . HIS A 1 272 ? 20.108 17.558 -14.161 1.00 53.09 272 HIS A C 1
ATOM 2125 O O . HIS A 1 272 ? 21.337 17.634 -14.184 1.00 53.09 272 HIS A O 1
ATOM 2131 N N . LYS A 1 273 ? 19.441 17.879 -13.046 1.00 50.56 273 LYS A N 1
ATOM 2132 C CA . LYS A 1 273 ? 20.143 18.306 -11.818 1.00 50.56 273 LYS A CA 1
ATOM 2133 C C . LYS A 1 273 ? 20.348 17.134 -10.857 1.00 50.56 273 LYS A C 1
ATOM 2135 O O . LYS A 1 273 ? 19.512 16.891 -9.993 1.00 50.56 273 LYS A O 1
ATOM 2140 N N . CYS A 1 274 ? 21.476 16.431 -10.995 1.00 53.66 274 CYS A N 1
ATOM 2141 C CA . CYS A 1 274 ? 21.992 15.574 -9.922 1.00 53.66 274 CYS A CA 1
ATOM 2142 C C . CYS A 1 274 ? 22.167 16.442 -8.660 1.00 53.66 274 CYS A C 1
ATOM 2144 O O . CYS A 1 274 ? 22.678 17.563 -8.751 1.00 53.66 274 CYS A O 1
ATOM 2146 N N . ILE A 1 275 ? 21.736 15.958 -7.491 1.00 54.69 275 ILE A N 1
ATOM 2147 C CA . ILE A 1 275 ? 22.035 16.645 -6.229 1.00 54.69 275 ILE A CA 1
ATOM 2148 C C . ILE A 1 275 ? 23.570 16.648 -6.084 1.00 54.69 275 ILE A C 1
ATOM 2150 O O . ILE A 1 275 ? 24.182 15.603 -6.305 1.00 54.69 275 ILE A O 1
ATOM 2154 N N . PRO A 1 276 ? 24.228 17.778 -5.749 1.00 46.09 276 PRO A N 1
ATOM 2155 C CA . PRO A 1 276 ? 25.694 17.888 -5.800 1.00 46.09 276 PRO A CA 1
ATOM 2156 C C . PRO A 1 276 ? 26.448 16.977 -4.815 1.00 46.09 276 PRO A C 1
ATOM 2158 O O . PRO A 1 276 ? 27.675 16.975 -4.793 1.00 46.09 276 PRO A O 1
ATOM 2161 N N . TRP A 1 277 ? 25.730 16.230 -3.979 1.00 43.91 277 TRP A N 1
ATOM 2162 C CA . TRP A 1 277 ? 26.272 15.354 -2.954 1.00 43.91 277 TRP A CA 1
ATOM 2163 C C . TRP A 1 277 ? 25.841 13.915 -3.254 1.00 43.91 277 TRP A C 1
ATOM 2165 O O . TRP A 1 277 ? 24.666 13.604 -3.122 1.00 43.91 277 TRP A O 1
ATOM 2175 N N . TYR A 1 278 ? 26.811 13.063 -3.615 1.00 51.72 278 TYR A N 1
ATOM 2176 C CA . TYR A 1 278 ? 26.765 11.591 -3.538 1.00 51.72 278 TYR A CA 1
ATOM 2177 C C . TYR A 1 278 ? 25.604 10.876 -4.239 1.00 51.72 278 TYR A C 1
ATOM 2179 O O . TYR A 1 278 ? 24.545 10.833 -3.652 1.00 51.72 278 TYR A O 1
ATOM 2187 N N . TYR A 1 279 ? 25.831 10.204 -5.383 1.00 61.22 279 TYR A N 1
ATOM 2188 C CA . TYR A 1 279 ? 25.100 9.017 -5.916 1.00 61.22 279 TYR A CA 1
ATOM 2189 C C . TYR A 1 279 ? 23.561 8.892 -5.735 1.00 61.22 279 TYR A C 1
ATOM 2191 O O . TYR A 1 279 ? 23.023 7.803 -5.913 1.00 61.22 279 TYR A O 1
ATOM 2199 N N . LEU A 1 280 ? 22.851 9.959 -5.379 1.00 67.38 280 LEU A N 1
ATOM 2200 C CA . LEU A 1 280 ? 21.510 9.931 -4.811 1.00 67.38 280 LEU A CA 1
ATOM 2201 C C . LEU A 1 280 ? 20.629 10.817 -5.678 1.00 67.38 280 LEU A C 1
ATOM 2203 O O . LEU A 1 280 ? 20.860 12.017 -5.851 1.00 67.38 280 LEU A O 1
ATOM 2207 N N . THR A 1 281 ? 19.640 10.182 -6.283 1.00 73.88 281 THR A N 1
ATOM 2208 C CA . THR A 1 281 ? 18.667 10.828 -7.153 1.00 73.88 281 THR A CA 1
ATOM 2209 C C . THR A 1 281 ? 17.473 11.312 -6.331 1.00 73.88 281 THR A C 1
ATOM 2211 O O . THR A 1 281 ? 17.209 10.843 -5.224 1.00 73.88 281 THR A O 1
ATOM 2214 N N . TYR A 1 282 ? 16.687 12.240 -6.876 1.00 78.31 282 TYR A N 1
ATOM 2215 C CA . TYR A 1 282 ? 15.408 12.608 -6.255 1.00 78.31 282 TYR A CA 1
ATOM 2216 C C . TYR A 1 282 ? 14.431 11.427 -6.187 1.00 78.31 282 TYR A C 1
ATOM 2218 O O . TYR A 1 282 ? 13.596 11.371 -5.287 1.00 78.31 282 TYR A O 1
ATOM 2226 N N . TYR A 1 283 ? 14.570 10.461 -7.097 1.00 80.75 283 TYR A N 1
ATOM 2227 C CA . TYR A 1 283 ? 13.838 9.205 -7.025 1.00 80.75 283 TYR A CA 1
ATOM 2228 C C . TYR A 1 283 ? 14.257 8.370 -5.805 1.00 80.75 283 TYR A C 1
ATOM 2230 O O . TYR A 1 283 ? 13.394 7.828 -5.121 1.00 80.75 283 TYR A O 1
ATOM 2238 N N . ASP A 1 284 ? 15.548 8.334 -5.456 1.00 83.50 284 ASP A N 1
ATOM 2239 C CA . ASP A 1 284 ? 16.011 7.677 -4.226 1.00 83.50 284 ASP A CA 1
ATOM 2240 C C . ASP A 1 284 ? 15.450 8.352 -2.969 1.00 83.50 284 ASP A C 1
ATOM 2242 O O . ASP A 1 284 ? 15.100 7.661 -2.016 1.00 83.50 284 ASP A O 1
ATOM 2246 N N . LEU A 1 285 ? 15.290 9.683 -2.966 1.00 85.12 285 LEU A N 1
ATOM 2247 C CA . LEU A 1 285 ? 14.596 10.388 -1.878 1.00 85.12 285 LEU A CA 1
ATOM 2248 C C . LEU A 1 285 ? 13.123 9.977 -1.786 1.00 85.12 285 LEU A C 1
ATOM 2250 O O . LEU A 1 285 ? 12.632 9.707 -0.692 1.00 85.12 285 LEU A O 1
ATOM 2254 N N . ALA A 1 286 ? 12.425 9.896 -2.922 1.00 87.31 286 ALA A N 1
ATOM 2255 C CA . ALA A 1 286 ? 11.037 9.445 -2.968 1.00 87.31 286 ALA A CA 1
ATOM 2256 C C . ALA A 1 286 ? 10.890 7.991 -2.486 1.00 87.31 286 ALA A C 1
ATOM 2258 O O . ALA A 1 286 ? 9.975 7.683 -1.726 1.00 87.31 286 ALA A O 1
ATOM 2259 N N . LEU A 1 287 ? 11.823 7.109 -2.854 1.00 87.38 287 LEU A N 1
ATOM 2260 C CA . LEU A 1 287 ? 11.875 5.741 -2.341 1.00 87.38 287 LEU A CA 1
ATOM 2261 C C . LEU A 1 287 ? 12.210 5.693 -0.853 1.00 87.38 287 LEU A C 1
ATOM 2263 O O . LEU A 1 287 ? 11.619 4.900 -0.125 1.00 87.38 287 LEU A O 1
ATOM 2267 N N . PHE A 1 288 ? 13.113 6.545 -0.371 1.00 90.62 288 PHE A N 1
ATOM 2268 C CA . PHE A 1 288 ? 13.474 6.600 1.042 1.00 90.62 288 PHE A CA 1
ATOM 2269 C C . PHE A 1 288 ? 12.270 6.937 1.931 1.00 90.62 288 PHE A C 1
ATOM 2271 O O . PHE A 1 288 ? 12.173 6.411 3.037 1.00 90.62 288 PHE A O 1
ATOM 2278 N N . LEU A 1 289 ? 11.311 7.728 1.433 1.00 92.19 289 LEU A N 1
ATOM 2279 C CA . LEU A 1 289 ? 10.047 8.024 2.121 1.00 92.19 289 LEU A CA 1
ATOM 2280 C C . LEU A 1 289 ? 9.157 6.785 2.344 1.00 92.19 289 LEU A C 1
ATOM 2282 O O . LEU A 1 289 ? 8.340 6.778 3.267 1.00 92.19 289 LEU A O 1
ATOM 2286 N N . SER A 1 290 ? 9.343 5.698 1.589 1.00 90.44 290 SER A N 1
ATOM 2287 C CA . SER A 1 290 ? 8.597 4.453 1.825 1.00 90.44 290 SER A CA 1
ATOM 2288 C C . SER A 1 290 ? 8.908 3.828 3.193 1.00 90.44 290 SER A C 1
ATOM 2290 O O . SER A 1 290 ? 8.004 3.309 3.846 1.00 90.44 290 SER A O 1
ATOM 2292 N N . ILE A 1 291 ? 10.145 3.960 3.689 1.00 94.06 291 ILE A N 1
ATOM 2293 C CA . ILE A 1 291 ? 10.576 3.423 4.990 1.00 94.06 291 ILE A CA 1
ATOM 2294 C C . ILE A 1 291 ? 9.774 4.036 6.153 1.00 94.06 291 ILE A C 1
ATOM 2296 O O . ILE A 1 291 ? 9.125 3.280 6.884 1.00 94.06 291 ILE A O 1
ATOM 2300 N N . PRO A 1 292 ? 9.758 5.371 6.363 1.00 95.31 292 PRO A N 1
ATOM 2301 C CA . PRO A 1 292 ? 8.957 5.965 7.424 1.00 95.31 292 PRO A CA 1
ATOM 2302 C C . PRO A 1 292 ? 7.460 5.724 7.219 1.00 95.31 292 PRO A C 1
ATOM 2304 O O . PRO A 1 292 ? 6.754 5.562 8.210 1.00 95.31 292 PRO A O 1
ATOM 2307 N N . SER A 1 293 ? 6.967 5.624 5.980 1.00 94.25 293 SER A N 1
ATOM 2308 C CA . SER A 1 293 ? 5.561 5.280 5.745 1.00 94.25 293 SER A CA 1
ATOM 2309 C C . SER A 1 293 ? 5.196 3.885 6.274 1.00 94.25 293 SER A C 1
ATOM 2311 O O . SER A 1 293 ? 4.217 3.738 7.007 1.00 94.25 293 SER A O 1
ATOM 2313 N N . VAL A 1 294 ? 6.023 2.868 6.009 1.00 94.56 294 VAL A N 1
ATOM 2314 C CA . VAL A 1 294 ? 5.829 1.510 6.550 1.00 94.56 294 VAL A CA 1
ATOM 2315 C C . VAL A 1 294 ? 5.830 1.515 8.082 1.00 94.56 294 VAL A C 1
ATOM 2317 O O . VAL A 1 294 ? 4.986 0.865 8.706 1.00 94.56 294 VAL A O 1
ATOM 2320 N N . ILE A 1 295 ? 6.731 2.284 8.700 1.00 96.19 295 ILE A N 1
ATOM 2321 C CA . ILE A 1 295 ? 6.770 2.452 10.161 1.00 96.19 295 ILE A CA 1
ATOM 2322 C C . ILE A 1 295 ? 5.468 3.090 10.659 1.00 96.19 295 ILE A C 1
ATOM 2324 O O . ILE A 1 295 ? 4.884 2.607 11.628 1.00 96.19 295 ILE A O 1
ATOM 2328 N N . ILE A 1 296 ? 4.980 4.135 9.989 1.00 96.00 296 ILE A N 1
ATOM 2329 C CA . ILE A 1 296 ? 3.727 4.814 10.338 1.00 96.00 296 ILE A CA 1
ATOM 2330 C C . ILE A 1 296 ? 2.533 3.858 10.234 1.00 96.00 296 ILE A C 1
ATOM 2332 O O . ILE A 1 296 ? 1.735 3.795 11.170 1.00 96.00 296 ILE A O 1
ATOM 2336 N N . PHE A 1 297 ? 2.423 3.065 9.164 1.00 94.25 297 PHE A N 1
ATOM 2337 C CA . PHE A 1 297 ? 1.352 2.070 9.038 1.00 94.25 297 PHE A CA 1
ATOM 2338 C C . PHE A 1 297 ? 1.407 1.013 10.142 1.00 94.25 297 PHE A C 1
ATOM 2340 O O . PHE A 1 297 ? 0.373 0.625 10.687 1.00 94.25 297 PHE A O 1
ATOM 2347 N N . PHE A 1 298 ? 2.604 0.590 10.544 1.00 94.75 298 PHE A N 1
ATOM 2348 C CA . PHE A 1 298 ? 2.747 -0.304 11.687 1.00 94.75 298 PHE A CA 1
ATOM 2349 C C . PHE A 1 298 ? 2.349 0.362 13.014 1.00 94.75 298 PHE A C 1
ATOM 2351 O O . PHE A 1 298 ? 1.705 -0.272 13.850 1.00 94.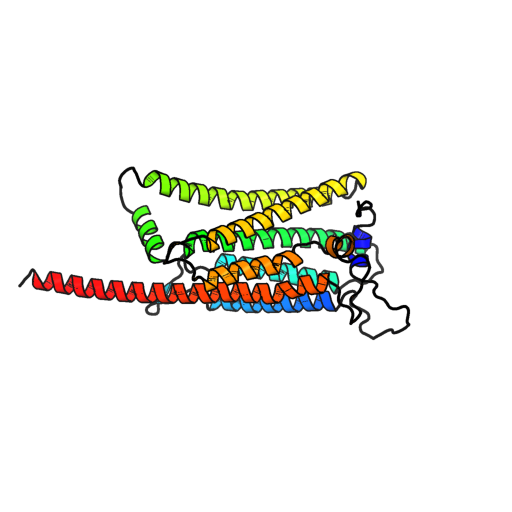75 298 PHE A O 1
ATOM 2358 N N . LEU A 1 299 ? 2.674 1.643 13.219 1.00 94.69 299 LEU A N 1
ATOM 2359 C CA . LEU A 1 299 ? 2.240 2.396 14.402 1.00 94.69 299 LEU A CA 1
ATOM 2360 C C . LEU A 1 299 ? 0.717 2.561 14.458 1.00 94.69 299 LEU A C 1
ATOM 2362 O O . LEU A 1 299 ? 0.140 2.443 15.541 1.00 94.69 299 LEU A O 1
ATOM 2366 N N . VAL A 1 300 ? 0.069 2.777 13.311 1.00 93.44 300 VAL A N 1
ATOM 2367 C CA . VAL A 1 300 ? -1.396 2.759 13.172 1.00 93.44 300 VAL A CA 1
ATOM 2368 C C . VAL A 1 300 ? -1.944 1.405 13.610 1.00 93.44 300 VAL A C 1
ATOM 2370 O O . VAL A 1 300 ? -2.808 1.349 14.483 1.00 93.44 300 VAL A O 1
ATOM 2373 N N . LEU A 1 301 ? -1.400 0.314 13.064 1.00 92.19 301 LEU A N 1
ATOM 2374 C CA . LEU A 1 301 ? -1.828 -1.045 13.388 1.00 92.19 301 LEU A CA 1
ATOM 2375 C C . LEU A 1 301 ? -1.686 -1.339 14.880 1.00 92.19 301 LEU A C 1
ATOM 2377 O O . LEU A 1 301 ? -2.613 -1.851 15.503 1.00 92.19 301 LEU A O 1
ATOM 2381 N N . ARG A 1 302 ? -0.533 -0.995 15.461 1.00 92.94 302 ARG A N 1
ATOM 2382 C CA . ARG A 1 302 ? -0.248 -1.194 16.883 1.00 92.94 302 ARG A CA 1
ATOM 2383 C C . ARG A 1 302 ? -1.209 -0.400 17.761 1.00 92.94 302 ARG A C 1
ATOM 2385 O O . ARG A 1 302 ? -1.726 -0.951 18.726 1.00 92.94 302 ARG A O 1
ATOM 2392 N N . THR A 1 303 ? -1.418 0.878 17.454 1.00 91.38 303 THR A N 1
ATOM 2393 C CA . THR A 1 303 ? -2.303 1.755 18.235 1.00 91.38 303 THR A CA 1
ATOM 2394 C C . THR A 1 303 ? -3.740 1.243 18.196 1.00 91.38 303 THR A C 1
ATOM 2396 O O . THR A 1 303 ? -4.375 1.123 19.238 1.00 91.38 303 THR A O 1
ATOM 2399 N N . GLU A 1 304 ? -4.227 0.854 17.017 1.00 88.69 304 GLU A N 1
ATOM 2400 C CA . GLU A 1 304 ? -5.577 0.305 16.874 1.00 88.69 304 GLU A CA 1
ATOM 2401 C C . GLU A 1 304 ? -5.729 -1.056 17.544 1.00 88.69 304 GLU A C 1
ATOM 2403 O O . GLU A 1 304 ? -6.748 -1.305 18.178 1.00 88.69 304 GLU A O 1
ATOM 2408 N N . PHE A 1 305 ? -4.719 -1.923 17.467 1.00 88.88 305 PHE A N 1
ATOM 2409 C CA . PHE A 1 305 ? -4.749 -3.187 18.193 1.00 88.88 305 PHE A CA 1
ATOM 2410 C C . PHE A 1 305 ? -4.839 -2.969 19.705 1.00 88.88 305 PHE A C 1
ATOM 2412 O O . PHE A 1 305 ? -5.646 -3.620 20.353 1.00 88.88 305 PHE A O 1
ATOM 2419 N N . LEU A 1 306 ? -4.035 -2.059 20.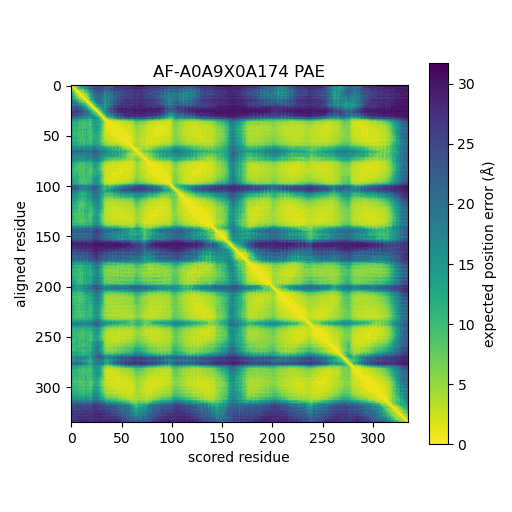268 1.00 89.25 306 LEU A N 1
ATOM 2420 C CA . LEU A 1 306 ? -4.058 -1.778 21.708 1.00 89.25 306 LEU A CA 1
ATOM 2421 C C . LEU A 1 306 ? -5.403 -1.203 22.159 1.00 89.25 306 LEU A C 1
ATOM 2423 O O . LEU A 1 306 ? -5.888 -1.575 23.221 1.00 89.25 306 LEU A O 1
ATOM 2427 N N . ARG A 1 307 ? -6.022 -0.344 21.341 1.00 87.75 307 ARG A N 1
ATOM 2428 C CA . ARG A 1 307 ? -7.379 0.150 21.599 1.00 87.75 307 ARG A CA 1
ATOM 2429 C C . ARG A 1 307 ? -8.393 -0.997 21.624 1.00 87.75 307 ARG A C 1
ATOM 2431 O O . ARG A 1 307 ? -9.165 -1.105 22.567 1.00 87.75 307 ARG A O 1
ATOM 2438 N N . LEU A 1 308 ? -8.363 -1.871 20.617 1.00 84.44 308 LEU A N 1
ATOM 2439 C CA . LEU A 1 308 ? -9.278 -3.014 20.533 1.00 84.44 308 LEU A CA 1
ATOM 2440 C C . LEU A 1 308 ? -9.050 -4.039 21.654 1.00 84.44 308 LEU A C 1
ATOM 2442 O O . LEU A 1 308 ? -10.007 -4.636 22.128 1.00 84.44 308 LEU A O 1
ATOM 2446 N N . ASP A 1 309 ? -7.803 -4.247 22.077 1.00 84.81 309 ASP A N 1
ATOM 2447 C CA . ASP A 1 309 ? -7.459 -5.099 23.221 1.00 84.81 309 ASP A CA 1
ATOM 2448 C C . ASP A 1 309 ? -8.057 -4.544 24.521 1.00 84.81 309 ASP A C 1
ATOM 2450 O O . ASP A 1 309 ? -8.677 -5.286 25.280 1.00 84.81 309 ASP A O 1
ATOM 2454 N N . GLN A 1 310 ? -7.960 -3.228 24.737 1.00 84.69 310 GLN A N 1
ATOM 2455 C CA . GLN A 1 310 ? -8.604 -2.557 25.867 1.00 84.69 310 GLN A CA 1
ATOM 2456 C C . GLN A 1 310 ? -10.129 -2.699 25.810 1.00 84.69 310 GLN A C 1
ATOM 2458 O O . GLN A 1 310 ? -10.732 -3.129 26.789 1.00 84.69 310 GLN A O 1
ATOM 2463 N N . GLU A 1 311 ? -10.753 -2.400 24.667 1.00 81.12 311 GLU A N 1
ATOM 2464 C CA . GLU A 1 311 ? -12.206 -2.544 24.483 1.00 81.12 311 GLU A CA 1
ATOM 2465 C C . GLU A 1 311 ? -12.678 -3.982 24.744 1.00 81.12 311 GLU A C 1
ATOM 2467 O O . GLU A 1 311 ? -13.660 -4.189 25.458 1.00 81.12 311 GLU A O 1
ATOM 2472 N N . ALA A 1 312 ? -11.946 -4.980 24.243 1.00 77.56 312 ALA A N 1
ATOM 2473 C CA . ALA A 1 312 ? -12.258 -6.386 24.473 1.00 77.56 312 ALA A CA 1
ATOM 2474 C C . ALA A 1 312 ? -12.149 -6.761 25.961 1.00 77.56 312 ALA A C 1
ATOM 2476 O O . ALA A 1 312 ? -13.050 -7.404 26.498 1.00 77.56 312 ALA A O 1
ATOM 2477 N N . GLN A 1 313 ? -11.094 -6.328 26.657 1.00 79.50 313 GLN A N 1
ATOM 2478 C CA . GLN A 1 313 ? -10.925 -6.595 28.091 1.00 79.50 313 GLN A CA 1
ATOM 2479 C C . GLN A 1 313 ? -12.018 -5.928 28.939 1.00 79.50 313 GLN A C 1
ATOM 2481 O O . GLN A 1 313 ? -12.578 -6.574 29.825 1.00 79.50 313 GLN A O 1
ATOM 2486 N N . TYR A 1 314 ? -12.368 -4.671 28.645 1.00 78.50 314 TYR A N 1
ATOM 2487 C CA . TYR A 1 314 ? -13.447 -3.968 29.347 1.00 78.50 314 TYR A CA 1
ATOM 2488 C C . TYR A 1 314 ? -14.818 -4.592 29.086 1.00 78.50 314 TYR A C 1
ATOM 2490 O O . TYR A 1 314 ? -15.616 -4.676 30.015 1.00 78.50 314 TYR A O 1
ATOM 2498 N N . SER A 1 315 ? -15.086 -5.074 27.868 1.00 70.75 315 SER A N 1
ATOM 2499 C CA . SER A 1 315 ? -16.360 -5.733 27.551 1.00 70.75 315 SER A CA 1
ATOM 2500 C C . SER A 1 315 ? -16.572 -7.025 28.346 1.00 70.75 315 SER A C 1
ATOM 2502 O O . SER A 1 315 ? -17.671 -7.269 28.839 1.00 70.75 315 SER A O 1
ATOM 2504 N N . VAL A 1 316 ? -15.513 -7.817 28.552 1.00 70.44 316 VAL A N 1
ATOM 2505 C CA . VAL A 1 316 ? -15.590 -9.054 29.343 1.00 70.44 316 VAL A CA 1
ATOM 2506 C C . VAL A 1 316 ? -15.776 -8.754 30.827 1.00 70.44 316 VAL A C 1
ATOM 2508 O O . VAL A 1 316 ? -16.626 -9.371 31.461 1.00 70.44 316 VAL A O 1
ATOM 2511 N N . LEU A 1 317 ? -15.053 -7.767 31.366 1.00 66.19 317 LEU A N 1
ATOM 2512 C CA . LEU A 1 317 ? -15.240 -7.330 32.754 1.00 66.19 317 LEU A CA 1
ATOM 2513 C C . LEU A 1 317 ? -16.642 -6.745 32.986 1.00 66.19 317 LEU A C 1
ATOM 2515 O O . LEU A 1 317 ? -17.256 -7.031 34.007 1.00 66.19 317 LEU A O 1
ATOM 2519 N N . GLY A 1 318 ? -17.165 -5.957 32.041 1.00 62.16 318 GLY A N 1
ATOM 2520 C CA . GLY A 1 318 ? -18.520 -5.404 32.107 1.00 62.16 318 GLY A CA 1
ATOM 2521 C C . GLY A 1 318 ? -19.595 -6.490 32.086 1.00 62.16 318 GLY A C 1
ATOM 2522 O O . GLY A 1 318 ? -20.463 -6.499 32.952 1.00 62.16 318 GLY A O 1
ATOM 2523 N N . GLY A 1 319 ? -19.487 -7.463 31.174 1.00 60.81 319 GLY A N 1
ATOM 2524 C CA . GLY A 1 319 ? -20.416 -8.595 31.112 1.00 60.81 319 GLY A CA 1
ATOM 2525 C C . GLY A 1 319 ? -20.376 -9.486 32.357 1.00 60.81 319 GLY A C 1
ATOM 2526 O O . GLY A 1 319 ? -21.414 -9.967 32.806 1.00 60.81 319 GLY A O 1
ATOM 2527 N N . GLU A 1 320 ? -19.200 -9.679 32.961 1.00 58.59 320 GLU A N 1
ATOM 2528 C CA . GLU A 1 320 ? -19.064 -10.421 34.219 1.00 58.59 320 GLU A CA 1
ATOM 2529 C C . GLU A 1 320 ? -19.727 -9.669 35.384 1.00 58.59 320 GLU A C 1
ATOM 2531 O O . GLU A 1 320 ? -20.473 -10.266 36.162 1.00 58.59 320 GLU A O 1
ATOM 2536 N N . VAL A 1 321 ? -19.554 -8.347 35.450 1.00 56.56 321 VAL A N 1
ATOM 2537 C CA . VAL A 1 321 ? -20.208 -7.483 36.443 1.00 56.56 321 VAL A CA 1
ATOM 2538 C C . VAL A 1 321 ? -21.731 -7.477 36.266 1.00 56.56 321 VAL A C 1
ATOM 2540 O O . VAL A 1 321 ? -22.451 -7.681 37.244 1.00 56.56 321 VAL A O 1
ATOM 2543 N N . ASP A 1 322 ? -22.236 -7.340 35.041 1.00 53.88 322 ASP A N 1
ATOM 2544 C CA . ASP A 1 322 ? -23.676 -7.383 34.757 1.00 53.88 322 ASP A CA 1
ATOM 2545 C C . ASP A 1 322 ? -24.276 -8.761 35.073 1.00 53.88 322 ASP A C 1
ATOM 2547 O O . ASP A 1 322 ? -25.374 -8.856 35.627 1.00 53.88 322 ASP A O 1
ATOM 2551 N N . SER A 1 323 ? -23.532 -9.843 34.812 1.00 55.72 323 SER A N 1
ATOM 2552 C CA . SER A 1 323 ? -23.951 -11.194 35.191 1.00 55.72 323 SER A CA 1
ATOM 2553 C C . SER A 1 323 ? -24.038 -11.357 36.713 1.00 55.72 323 SER A C 1
ATOM 2555 O O . SER A 1 323 ? -25.033 -11.884 37.213 1.00 55.72 323 SER A O 1
ATOM 2557 N N . LEU A 1 324 ? -23.071 -10.817 37.465 1.00 48.22 324 LEU A N 1
ATOM 2558 C CA . LEU A 1 324 ? -23.074 -10.830 38.930 1.00 48.22 324 LEU A CA 1
ATOM 2559 C C . LEU A 1 324 ? -24.243 -10.022 39.501 1.00 48.22 324 LEU A C 1
ATOM 2561 O O . LEU A 1 324 ? -24.909 -10.489 40.427 1.00 48.22 324 LEU A O 1
ATOM 2565 N N . PHE A 1 325 ? -24.548 -8.856 38.927 1.00 53.12 325 PHE A N 1
ATOM 2566 C CA . PHE A 1 325 ? -25.704 -8.059 39.337 1.00 53.12 325 PHE A CA 1
ATOM 2567 C C . PHE A 1 325 ? -27.040 -8.713 38.961 1.00 53.12 325 PHE A C 1
ATOM 2569 O O . PHE A 1 325 ? -27.976 -8.640 39.756 1.00 53.12 325 PHE A O 1
ATOM 2576 N N . SER A 1 326 ? -27.128 -9.416 37.825 1.00 54.50 326 SER A N 1
ATOM 2577 C CA . SER A 1 326 ? -28.338 -10.155 37.426 1.00 54.50 326 SER A CA 1
ATOM 2578 C C . SER A 1 326 ? -28.633 -11.364 38.325 1.00 54.50 326 SER A C 1
ATOM 2580 O O . SER A 1 326 ? -29.788 -11.649 38.639 1.00 54.50 326 SER A O 1
ATOM 2582 N N . ILE A 1 327 ? -27.590 -12.047 38.808 1.00 56.25 327 ILE A N 1
ATOM 2583 C CA . ILE A 1 327 ? -27.727 -13.136 39.784 1.00 56.25 327 ILE A CA 1
ATOM 2584 C C . ILE A 1 327 ? -28.157 -12.564 41.142 1.00 56.25 327 ILE A C 1
ATOM 2586 O O . ILE A 1 327 ? -28.979 -13.160 41.841 1.00 56.25 327 ILE A O 1
ATOM 2590 N N . HIS A 1 328 ? -27.644 -11.387 41.515 1.00 50.19 328 HIS A N 1
ATOM 2591 C CA . HIS A 1 328 ? -28.018 -10.741 42.770 1.00 50.19 328 HIS A CA 1
ATOM 2592 C C . HIS A 1 328 ? -29.463 -10.222 42.760 1.00 50.19 328 HIS A C 1
ATOM 2594 O O . HIS A 1 328 ? -30.169 -10.404 43.755 1.00 50.19 328 HIS A O 1
ATOM 2600 N N . SER A 1 329 ? -29.938 -9.662 41.642 1.00 52.25 329 SER A N 1
ATOM 2601 C CA . SER A 1 329 ? -31.332 -9.222 41.499 1.00 52.25 329 SER A CA 1
ATOM 2602 C C . SER A 1 329 ? -32.321 -10.393 41.500 1.00 52.25 329 SER A C 1
ATOM 2604 O O . SER A 1 329 ? -33.340 -10.322 42.182 1.00 52.25 329 SER A O 1
ATOM 2606 N N . GLN A 1 330 ? -31.992 -11.521 40.860 1.00 50.72 330 GLN A N 1
ATOM 2607 C CA . GLN A 1 330 ? -32.818 -12.736 40.950 1.00 50.72 330 GLN A CA 1
ATOM 2608 C C . GLN A 1 330 ? -32.856 -13.331 42.364 1.00 50.72 330 GLN A C 1
ATOM 2610 O O . GLN A 1 330 ? -33.866 -13.905 42.768 1.00 50.72 330 GLN A O 1
ATOM 2615 N N . SER A 1 331 ? -31.780 -13.182 43.144 1.00 53.28 331 SER A N 1
ATOM 2616 C CA . SER A 1 331 ? -31.758 -13.653 44.536 1.00 53.28 331 SER A CA 1
ATOM 2617 C C . SER A 1 331 ? -32.603 -12.798 45.489 1.00 53.28 331 SER A C 1
ATOM 2619 O O . SER A 1 331 ? -33.061 -13.311 46.505 1.00 53.28 331 SER A O 1
ATOM 2621 N N . THR A 1 332 ? -32.844 -11.524 45.156 1.00 50.97 332 THR A N 1
ATOM 2622 C CA . THR A 1 332 ? -33.645 -10.597 45.978 1.00 50.97 332 THR A CA 1
ATOM 2623 C C . THR A 1 332 ? -35.140 -10.635 45.658 1.00 50.97 332 THR A C 1
ATOM 2625 O O . THR A 1 332 ? -35.941 -10.307 46.524 1.00 50.97 332 THR A O 1
ATOM 2628 N N . GLU A 1 333 ? -35.546 -11.088 44.468 1.00 50.44 333 GLU A N 1
ATOM 2629 C CA . GLU A 1 333 ? -36.967 -11.326 44.142 1.00 50.44 333 GLU A CA 1
ATOM 2630 C C . GLU A 1 333 ? -37.529 -12.634 44.739 1.00 50.44 333 GLU A C 1
ATOM 2632 O O . GLU A 1 333 ? -38.743 -12.838 44.747 1.00 50.44 333 GLU A O 1
ATOM 2637 N N . HIS A 1 334 ? -36.672 -13.515 45.268 1.00 49.28 334 HIS A N 1
ATOM 2638 C CA . HIS A 1 334 ? -37.062 -14.797 45.870 1.00 49.28 334 HIS A CA 1
ATOM 2639 C C . HIS A 1 334 ? -36.984 -14.846 47.410 1.00 49.28 334 HIS A C 1
ATOM 2641 O O . HIS A 1 334 ? -37.157 -15.926 47.983 1.00 49.28 334 HIS A O 1
ATOM 2647 N N . SER A 1 335 ? -36.764 -13.710 48.082 1.00 44.72 335 SER A N 1
ATOM 2648 C CA . SER A 1 335 ? -36.769 -13.578 49.553 1.00 44.72 335 SER A CA 1
ATOM 2649 C C . SER A 1 335 ? -37.924 -12.722 50.054 1.00 44.72 335 SER A C 1
ATOM 2651 O O . SER A 1 335 ? -38.612 -13.152 51.004 1.00 44.72 335 SER A O 1
#

Radius of gyration: 25.19 Å; Cα contacts (8 Å, |Δi|>4): 294; chains: 1; bounding box: 78×36×82 Å